Protein AF-A0A066Z0N3-F1 (afdb_monomer_lite)

Foldseek 3Di:
DDEDDLPQALVNLLCLLVDQEADEYEDEQVLVRLRSLVSNLVSVVSRPPNYHYHYHYHHPDCPPSVVCSCVVDPSSVVPVVPPDDDDDDQQDQDQVCLLVLLLVLLVVVCVVCVVQPSPQQNPPLSPDRPPDSCSSHSVQSNLSSVLSSVVSRDDDDPAPPGSLVSVVVVVLVVLVVLCCVQQVVDDSLLLLLLLLLPLVDFDQEVVSQLVSQCLDPSRVPPDPVNSVSSLVSQCVSAPDDPPRSGSGHHDPPNVSSVVSNVVSCVVPVVSVVSCVVDPDPPDPPDDDPDPDDDDDDDDDDDDDDDD

Structure (mmCIF, N/CA/C/O backbone):
data_AF-A0A066Z0N3-F1
#
_entry.id   AF-A0A066Z0N3-F1
#
loop_
_atom_site.group_PDB
_atom_site.id
_atom_site.type_symbol
_atom_site.label_atom_id
_atom_site.label_alt_id
_atom_site.label_comp_id
_atom_site.label_asym_id
_atom_site.label_entity_id
_atom_site.label_seq_id
_atom_site.pdbx_PDB_ins_code
_atom_site.Cartn_x
_atom_site.Cartn_y
_atom_site.Cartn_z
_atom_site.occupancy
_atom_site.B_iso_or_equiv
_atom_site.auth_seq_id
_atom_site.auth_comp_id
_atom_site.auth_asym_id
_atom_site.auth_atom_id
_atom_site.pdbx_PDB_model_num
ATOM 1 N N . MET A 1 1 ? 3.992 -8.647 -24.213 1.00 86.81 1 MET A N 1
ATOM 2 C CA . MET A 1 1 ? 4.521 -8.116 -22.939 1.00 86.81 1 MET A CA 1
ATOM 3 C C . MET A 1 1 ? 3.806 -8.858 -21.827 1.00 86.81 1 MET A C 1
ATOM 5 O O . MET A 1 1 ? 2.608 -9.063 -21.970 1.00 86.81 1 MET A O 1
ATOM 9 N N . LEU A 1 2 ? 4.522 -9.301 -20.797 1.00 92.81 2 LEU A N 1
ATOM 10 C CA . LEU A 1 2 ? 3.979 -10.082 -19.685 1.00 92.81 2 LEU A CA 1
ATOM 11 C C . LEU A 1 2 ? 4.345 -9.417 -18.356 1.00 92.81 2 LEU A C 1
ATOM 13 O O . LEU A 1 2 ? 5.509 -9.069 -18.156 1.00 92.81 2 LEU A O 1
ATOM 17 N N . TRP A 1 3 ? 3.365 -9.273 -17.465 1.00 93.12 3 TRP A N 1
ATOM 18 C CA . TRP A 1 3 ? 3.541 -8.839 -16.076 1.00 93.12 3 TRP A CA 1
ATOM 19 C C . TRP A 1 3 ? 3.199 -10.012 -15.159 1.00 93.12 3 TRP A C 1
ATOM 21 O O . TRP A 1 3 ? 2.018 -10.332 -15.011 1.00 93.12 3 TRP A O 1
ATOM 31 N N . PRO A 1 4 ? 4.201 -10.701 -14.590 1.00 90.06 4 PRO A N 1
ATOM 32 C CA . PRO A 1 4 ? 3.941 -11.800 -13.679 1.00 90.06 4 PRO A CA 1
ATOM 33 C C . PRO A 1 4 ? 3.160 -11.346 -12.443 1.00 90.06 4 PRO A C 1
ATOM 35 O O . PRO A 1 4 ? 3.472 -10.320 -11.827 1.00 90.06 4 PRO A O 1
ATOM 38 N N . HIS A 1 5 ? 2.166 -12.147 -12.054 1.00 86.50 5 HIS A N 1
ATOM 39 C CA . HIS A 1 5 ? 1.450 -11.942 -10.798 1.00 86.50 5 HIS A CA 1
ATOM 40 C C . HIS A 1 5 ? 2.419 -12.034 -9.610 1.00 86.50 5 HIS A C 1
ATOM 42 O O . HIS A 1 5 ? 3.427 -12.742 -9.680 1.00 86.50 5 HIS A O 1
ATOM 48 N N . ALA A 1 6 ? 2.105 -11.357 -8.503 1.00 81.31 6 ALA A N 1
ATOM 49 C CA . ALA A 1 6 ? 2.914 -11.415 -7.280 1.00 81.31 6 ALA A CA 1
ATOM 50 C C . ALA A 1 6 ? 3.111 -12.851 -6.761 1.00 81.31 6 ALA A C 1
ATOM 52 O O . ALA A 1 6 ? 4.158 -13.169 -6.210 1.00 81.31 6 ALA A O 1
ATOM 53 N N . ASP A 1 7 ? 2.136 -13.718 -7.032 1.00 80.88 7 ASP A N 1
ATOM 54 C CA . ASP A 1 7 ? 2.098 -15.103 -6.549 1.00 80.88 7 ASP A CA 1
ATOM 55 C C . ASP A 1 7 ? 2.570 -16.118 -7.604 1.00 80.88 7 ASP A C 1
ATOM 57 O O . ASP A 1 7 ? 2.458 -17.325 -7.399 1.00 80.88 7 ASP A O 1
ATOM 61 N N . ALA A 1 8 ? 3.076 -15.655 -8.756 1.00 88.38 8 ALA A N 1
ATOM 62 C CA . ALA A 1 8 ? 3.603 -16.552 -9.780 1.00 88.38 8 ALA A CA 1
ATOM 63 C C . ALA A 1 8 ? 4.789 -17.352 -9.219 1.00 88.38 8 ALA A C 1
ATOM 65 O O . ALA A 1 8 ? 5.764 -16.787 -8.713 1.00 88.38 8 ALA A O 1
ATOM 66 N N . THR A 1 9 ? 4.686 -18.674 -9.311 1.00 90.50 9 THR A N 1
ATOM 67 C CA . THR A 1 9 ? 5.682 -19.616 -8.793 1.00 90.50 9 THR A CA 1
ATOM 68 C C . THR A 1 9 ? 6.906 -19.692 -9.702 1.00 90.50 9 THR A C 1
ATOM 70 O O . THR A 1 9 ? 6.847 -19.359 -10.886 1.00 90.50 9 THR A O 1
ATOM 73 N N . ALA A 1 10 ? 8.029 -20.170 -9.162 1.00 90.56 10 ALA A N 1
ATOM 74 C CA . ALA A 1 10 ? 9.245 -20.367 -9.949 1.00 90.56 10 ALA A CA 1
ATOM 75 C C . ALA A 1 10 ? 9.022 -21.311 -11.146 1.00 90.56 10 ALA A C 1
ATOM 77 O O . ALA A 1 10 ? 9.551 -21.043 -12.222 1.00 90.56 10 ALA A O 1
ATOM 78 N N . ASP A 1 11 ? 8.202 -22.352 -10.979 1.00 90.94 11 ASP A N 1
ATOM 79 C CA . ASP A 1 11 ? 7.892 -23.319 -12.038 1.00 90.94 11 ASP A CA 1
ATOM 80 C C . ASP A 1 11 ? 7.091 -22.675 -13.176 1.00 90.94 11 ASP A C 1
ATOM 82 O O . ASP A 1 11 ? 7.444 -22.834 -14.341 1.00 90.94 11 ASP A O 1
ATOM 86 N N . GLN A 1 12 ? 6.085 -21.857 -12.846 1.00 92.69 12 GLN A N 1
ATOM 87 C CA . GLN A 1 12 ? 5.328 -21.089 -13.843 1.00 92.69 12 GLN A CA 1
ATOM 88 C C . GLN A 1 12 ? 6.220 -20.104 -14.609 1.00 92.69 12 GLN A C 1
ATOM 90 O O . GLN A 1 12 ? 6.044 -19.894 -15.806 1.00 92.69 12 GLN A O 1
ATOM 95 N N . LEU A 1 13 ? 7.192 -19.486 -13.934 1.00 94.81 13 LEU A N 1
ATOM 96 C CA . LEU A 1 13 ? 8.141 -18.575 -14.578 1.00 94.81 13 LEU A CA 1
ATOM 97 C C . LEU A 1 13 ? 9.167 -19.317 -15.445 1.00 94.81 13 LEU A C 1
ATOM 99 O O . LEU A 1 13 ? 9.649 -18.751 -16.425 1.00 94.81 13 LEU A O 1
ATOM 103 N N . ALA A 1 14 ? 9.480 -20.573 -15.121 1.00 92.88 14 ALA A N 1
ATOM 104 C CA . ALA A 1 14 ? 10.403 -21.394 -15.897 1.00 92.88 14 ALA A CA 1
ATOM 105 C C . ALA A 1 14 ? 9.866 -21.723 -17.300 1.00 92.88 14 ALA A C 1
ATOM 107 O O . ALA A 1 14 ? 10.663 -21.871 -18.224 1.00 92.88 14 ALA A O 1
ATOM 108 N N . GLU A 1 15 ? 8.542 -21.768 -17.489 1.00 93.44 15 GLU A N 1
ATOM 109 C CA . GLU A 1 15 ? 7.903 -21.965 -18.803 1.00 93.44 15 GLU A CA 1
ATOM 110 C C . GLU A 1 15 ? 8.272 -20.865 -19.814 1.00 93.44 15 GLU A C 1
ATOM 112 O O . GLU A 1 15 ? 8.241 -21.081 -21.024 1.00 93.44 15 GLU A O 1
ATOM 117 N N . LEU A 1 16 ? 8.694 -19.684 -19.344 1.00 93.06 16 LEU A N 1
ATOM 118 C CA . LEU A 1 16 ? 9.079 -18.572 -20.217 1.00 93.06 16 LEU A CA 1
ATOM 119 C C . LEU A 1 16 ? 10.347 -18.849 -21.034 1.00 93.06 16 LEU A C 1
ATOM 121 O O . LEU A 1 16 ? 10.576 -18.166 -22.035 1.00 93.06 16 LEU A O 1
ATOM 125 N N . ARG A 1 17 ? 11.143 -19.862 -20.663 1.00 93.06 17 ARG A N 1
ATOM 126 C CA . ARG A 1 17 ? 12.281 -20.324 -21.476 1.00 93.06 17 ARG A CA 1
ATOM 127 C C . ARG A 1 17 ? 11.834 -20.849 -22.843 1.00 93.06 17 ARG A C 1
ATOM 129 O O . ARG A 1 17 ? 12.609 -20.803 -23.790 1.00 93.06 17 ARG A O 1
ATOM 136 N N . ASP A 1 18 ? 10.588 -21.302 -22.965 1.00 93.38 18 ASP A N 1
ATOM 137 C CA . ASP A 1 18 ? 10.040 -21.898 -24.185 1.00 93.38 18 ASP A CA 1
ATOM 138 C C . ASP A 1 18 ? 9.341 -20.839 -25.071 1.00 93.38 18 ASP A C 1
ATOM 140 O O . ASP A 1 18 ? 8.627 -21.162 -26.019 1.00 93.38 18 ASP A O 1
ATOM 144 N N . ALA A 1 19 ? 9.538 -19.543 -24.789 1.00 92.31 19 ALA A N 1
ATOM 145 C CA . ALA A 1 19 ? 8.933 -18.452 -25.549 1.00 92.31 19 ALA A CA 1
ATOM 146 C C . ALA A 1 19 ? 9.407 -18.418 -27.019 1.00 92.31 19 ALA A C 1
ATOM 148 O O . ALA A 1 19 ? 10.510 -17.980 -27.340 1.00 92.31 19 ALA A O 1
ATOM 149 N N . GLU A 1 20 ? 8.528 -18.803 -27.944 1.00 91.94 20 GLU A N 1
ATOM 150 C CA . GLU A 1 20 ? 8.819 -18.818 -29.390 1.00 91.94 20 GLU A CA 1
ATOM 151 C C . GLU A 1 20 ? 8.668 -17.449 -30.078 1.00 91.94 20 GLU A C 1
ATOM 153 O O . GLU A 1 20 ? 9.014 -17.281 -31.248 1.00 91.94 20 GLU A O 1
ATOM 158 N N . ARG A 1 21 ? 8.120 -16.452 -29.375 1.00 92.81 21 ARG A N 1
ATOM 159 C CA . ARG A 1 21 ? 7.903 -15.094 -29.892 1.00 92.81 21 ARG A CA 1
ATOM 160 C C . ARG A 1 21 ? 8.651 -14.075 -29.040 1.00 92.81 21 ARG A C 1
ATOM 162 O O . ARG A 1 21 ? 8.734 -14.276 -27.830 1.00 92.81 21 ARG A O 1
ATOM 169 N N . PRO A 1 22 ? 9.073 -12.934 -29.629 1.00 95.25 22 PRO A N 1
ATOM 170 C CA . PRO A 1 22 ? 9.704 -11.863 -28.874 1.00 95.25 22 PRO A CA 1
ATOM 171 C C . PRO A 1 22 ? 8.880 -11.481 -27.636 1.00 95.25 22 PRO A C 1
ATOM 173 O O . PRO A 1 22 ? 7.732 -11.036 -27.752 1.00 95.25 22 PRO A O 1
ATOM 176 N N . LEU A 1 23 ? 9.470 -11.640 -26.454 1.00 95.88 23 LEU A N 1
ATOM 177 C CA . LEU A 1 23 ? 8.802 -11.462 -25.173 1.00 95.88 23 LEU A CA 1
ATOM 178 C C . LEU A 1 23 ? 9.549 -10.438 -24.318 1.00 95.88 23 LEU A C 1
ATOM 180 O O . LEU A 1 23 ? 10.746 -10.542 -24.074 1.00 95.88 23 LEU A O 1
ATOM 184 N N . LEU A 1 24 ? 8.807 -9.443 -23.835 1.00 96.50 24 LEU A N 1
ATOM 185 C CA . LEU A 1 24 ? 9.240 -8.545 -22.770 1.00 96.50 24 LEU A CA 1
ATOM 186 C C . LEU A 1 24 ? 8.482 -8.908 -21.499 1.00 96.50 24 LEU A C 1
ATOM 188 O O . LEU A 1 24 ? 7.254 -8.772 -21.467 1.00 96.50 24 LEU A O 1
ATOM 192 N N . VAL A 1 25 ? 9.216 -9.337 -20.480 1.00 96.31 25 VAL A N 1
ATOM 193 C CA . VAL A 1 25 ? 8.711 -9.551 -19.126 1.00 96.31 25 VAL A CA 1
ATOM 194 C C . VAL A 1 25 ? 9.058 -8.321 -18.302 1.00 96.31 25 VAL A C 1
ATOM 196 O O . VAL A 1 25 ? 10.213 -7.894 -18.292 1.00 96.31 25 VAL A O 1
ATOM 199 N N . VAL A 1 26 ? 8.072 -7.741 -17.628 1.00 96.62 26 VAL A N 1
ATOM 200 C CA . VAL A 1 26 ? 8.315 -6.652 -16.678 1.00 96.62 26 VAL A CA 1
ATOM 201 C C . VAL A 1 26 ? 8.051 -7.175 -15.281 1.00 96.62 26 VAL A C 1
ATOM 203 O O . VAL A 1 26 ? 6.945 -7.631 -14.992 1.00 96.62 26 VAL A O 1
ATOM 206 N N . LEU A 1 27 ? 9.070 -7.114 -14.436 1.00 94.38 27 LEU A N 1
ATOM 207 C CA . LEU A 1 27 ? 8.944 -7.411 -13.021 1.00 94.38 27 LEU A CA 1
ATOM 208 C C . LEU A 1 27 ? 8.806 -6.083 -12.283 1.00 94.38 27 LEU A C 1
ATOM 210 O O . LEU A 1 27 ? 9.787 -5.355 -12.124 1.00 94.38 27 LEU A O 1
ATOM 214 N N . ASP A 1 28 ? 7.574 -5.760 -11.903 1.00 90.62 28 ASP A N 1
ATOM 215 C CA . ASP A 1 28 ? 7.284 -4.595 -11.074 1.00 90.62 28 ASP A CA 1
ATOM 216 C C . ASP A 1 28 ? 7.593 -4.888 -9.600 1.00 90.62 28 ASP A C 1
ATOM 218 O O . ASP A 1 28 ? 7.402 -6.021 -9.147 1.00 90.62 28 ASP A O 1
ATOM 222 N N . TYR A 1 29 ? 8.080 -3.885 -8.866 1.00 87.62 29 TYR A N 1
ATOM 223 C CA . TYR A 1 29 ? 8.591 -4.028 -7.495 1.00 87.62 29 TYR A CA 1
ATOM 224 C C . TYR A 1 29 ? 9.659 -5.129 -7.341 1.00 87.62 29 TYR A C 1
ATOM 226 O O . TYR A 1 29 ? 9.614 -5.951 -6.413 1.00 87.62 29 TYR A O 1
ATOM 234 N N . ALA A 1 30 ? 10.616 -5.174 -8.273 1.00 91.06 30 ALA A N 1
ATOM 235 C CA . ALA A 1 30 ? 11.660 -6.195 -8.338 1.00 91.06 30 ALA A CA 1
ATOM 236 C C . ALA A 1 30 ? 12.467 -6.332 -7.032 1.00 91.06 30 ALA A C 1
ATOM 238 O O . ALA A 1 30 ? 12.894 -7.436 -6.693 1.00 91.06 30 ALA A O 1
ATOM 239 N N . GLU A 1 31 ? 12.609 -5.253 -6.260 1.00 90.56 31 GLU A N 1
ATOM 240 C CA . GLU A 1 31 ? 13.312 -5.214 -4.975 1.00 90.56 31 GLU A CA 1
ATOM 241 C C . GLU A 1 31 ? 12.703 -6.124 -3.899 1.00 90.56 31 GLU A C 1
ATOM 243 O O . GLU A 1 31 ? 13.407 -6.556 -2.989 1.00 90.56 31 GLU A O 1
ATOM 248 N N . THR A 1 32 ? 11.414 -6.459 -4.014 1.00 87.62 32 THR A N 1
ATOM 249 C CA . THR A 1 32 ? 10.711 -7.362 -3.079 1.00 87.62 32 THR A CA 1
ATOM 250 C C . THR A 1 32 ? 10.491 -8.766 -3.639 1.00 87.62 32 THR A C 1
ATOM 252 O O . THR A 1 32 ? 9.959 -9.635 -2.952 1.00 87.62 32 THR A O 1
ATOM 255 N N . ARG A 1 33 ? 10.899 -9.013 -4.888 1.00 90.25 33 ARG A N 1
ATOM 256 C CA . ARG A 1 33 ? 10.561 -10.223 -5.651 1.00 90.25 33 ARG A CA 1
ATOM 257 C C . ARG A 1 33 ? 11.803 -11.008 -6.074 1.00 90.25 33 ARG A C 1
ATOM 259 O O . ARG A 1 33 ? 11.855 -11.541 -7.182 1.00 90.25 33 ARG A O 1
ATOM 266 N N . SER A 1 34 ? 12.793 -11.116 -5.187 1.00 89.38 34 SER A N 1
ATOM 267 C CA . SER A 1 34 ? 14.075 -11.793 -5.456 1.00 89.38 34 SER A CA 1
ATOM 268 C C . SER A 1 34 ? 13.904 -13.227 -5.971 1.00 89.38 34 SER A C 1
ATOM 270 O O . SER A 1 34 ? 14.517 -13.598 -6.966 1.00 89.38 34 SER A O 1
ATOM 272 N N . GLY A 1 35 ? 12.996 -14.011 -5.379 1.00 90.19 35 GLY A N 1
ATOM 273 C CA . GLY A 1 35 ? 12.722 -15.381 -5.829 1.00 90.19 35 GLY A CA 1
ATOM 274 C C . GLY A 1 35 ? 12.193 -15.462 -7.268 1.00 90.19 35 GLY A C 1
ATOM 275 O O . GLY A 1 35 ? 12.645 -16.303 -8.048 1.00 90.19 35 GLY A O 1
ATOM 276 N N . GLN A 1 36 ? 11.280 -14.558 -7.646 1.00 94.19 36 GLN A N 1
ATOM 277 C CA . GLN A 1 36 ? 10.775 -14.470 -9.021 1.00 94.19 36 GLN A CA 1
ATOM 278 C C . GLN A 1 36 ? 11.858 -13.971 -9.980 1.00 94.19 36 GLN A C 1
ATOM 280 O O . GLN A 1 36 ? 11.993 -14.510 -11.075 1.00 94.19 36 GLN A O 1
ATOM 285 N N . LEU A 1 37 ? 12.663 -12.989 -9.564 1.00 94.62 37 LEU A N 1
ATOM 286 C CA . LEU A 1 37 ? 13.807 -12.517 -10.338 1.00 94.62 37 LEU A CA 1
ATOM 287 C C . LEU A 1 37 ? 14.781 -13.666 -10.625 1.00 94.62 37 LEU A C 1
ATOM 289 O O . LEU A 1 37 ? 15.095 -13.913 -11.784 1.00 94.62 37 LEU A O 1
ATOM 293 N N . ALA A 1 38 ? 15.189 -14.427 -9.609 1.00 92.56 38 ALA A N 1
ATOM 294 C CA . ALA A 1 38 ? 16.085 -15.567 -9.778 1.00 92.56 38 ALA A CA 1
ATOM 295 C C . ALA A 1 38 ? 15.509 -16.633 -10.730 1.00 92.56 38 ALA A C 1
ATOM 297 O O . ALA A 1 38 ? 16.241 -17.204 -11.542 1.00 92.56 38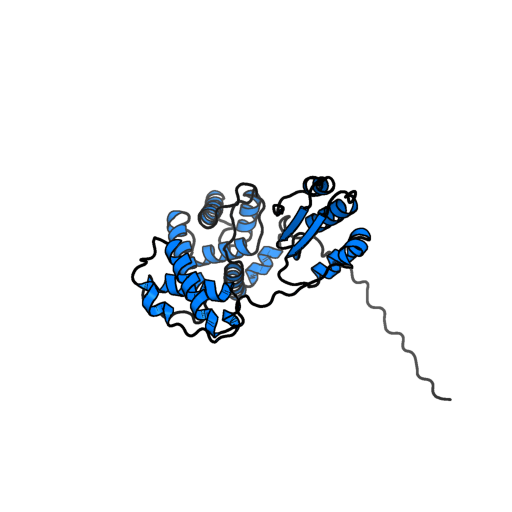 ALA A O 1
ATOM 298 N N . ALA A 1 39 ? 14.197 -16.895 -10.666 1.00 94.75 39 ALA A N 1
ATOM 299 C CA . ALA A 1 39 ? 13.520 -17.796 -11.598 1.00 94.75 39 ALA A CA 1
ATOM 300 C C . ALA A 1 39 ? 13.515 -17.254 -13.038 1.00 94.75 39 ALA A C 1
ATOM 302 O O . ALA A 1 39 ? 13.802 -18.002 -13.968 1.00 94.75 39 ALA A O 1
ATOM 303 N N . LEU A 1 40 ? 13.263 -15.955 -13.222 1.00 95.31 40 LEU A N 1
ATOM 304 C CA . LEU A 1 40 ? 13.280 -15.298 -14.531 1.00 95.31 40 LEU A CA 1
ATOM 305 C C . LEU A 1 40 ? 14.672 -15.271 -15.162 1.00 95.31 40 LEU A C 1
ATOM 307 O O . LEU A 1 40 ? 14.789 -15.490 -16.364 1.00 95.31 40 LEU A O 1
ATOM 311 N N . VAL A 1 41 ? 15.727 -15.029 -14.377 1.00 94.44 41 VAL A N 1
ATOM 312 C CA . VAL A 1 41 ? 17.101 -15.078 -14.898 1.00 94.44 41 VAL A CA 1
ATOM 313 C C . VAL A 1 41 ? 17.445 -16.507 -15.331 1.00 94.44 41 VAL A C 1
ATOM 315 O O . VAL A 1 41 ? 17.982 -16.683 -16.420 1.00 94.44 41 VAL A O 1
ATOM 318 N N . ARG A 1 42 ? 17.070 -17.535 -14.550 1.00 94.44 42 ARG A N 1
ATOM 319 C CA . ARG A 1 42 ? 17.215 -18.943 -14.976 1.00 94.44 42 ARG A CA 1
ATOM 320 C C . ARG A 1 42 ? 16.461 -19.234 -16.270 1.00 94.44 42 ARG A C 1
ATOM 322 O O . ARG A 1 42 ? 17.061 -19.746 -17.203 1.00 94.44 42 ARG A O 1
ATOM 329 N N . ALA A 1 43 ? 15.191 -18.843 -16.362 1.00 94.31 43 ALA A N 1
ATOM 330 C CA . ALA A 1 43 ? 14.397 -19.035 -17.574 1.00 94.31 43 ALA A CA 1
ATOM 331 C C . ALA A 1 43 ? 15.025 -18.337 -18.794 1.00 94.31 43 ALA A C 1
ATOM 333 O O . ALA A 1 43 ? 15.021 -18.887 -19.890 1.00 94.31 43 ALA A O 1
ATOM 334 N N . ALA A 1 44 ? 15.601 -17.145 -18.605 1.00 92.75 44 ALA A N 1
ATOM 335 C CA . ALA A 1 44 ? 16.310 -16.431 -19.660 1.00 92.75 44 ALA A CA 1
ATOM 336 C C . ALA A 1 44 ? 17.619 -17.112 -20.074 1.00 92.75 44 ALA A C 1
ATOM 338 O O . ALA A 1 44 ? 17.977 -17.061 -21.248 1.00 92.75 44 ALA A O 1
ATOM 339 N N . ALA A 1 45 ? 18.313 -17.756 -19.138 1.00 91.94 45 ALA A N 1
ATOM 340 C CA . ALA A 1 45 ? 19.539 -18.489 -19.419 1.00 91.94 45 ALA A CA 1
ATOM 341 C C . ALA A 1 45 ? 19.296 -19.844 -20.097 1.00 91.94 45 ALA A C 1
ATOM 343 O O . ALA A 1 45 ? 20.090 -20.252 -20.940 1.00 91.94 45 ALA A O 1
ATOM 344 N N . ASP A 1 46 ? 18.189 -20.506 -19.759 1.00 93.38 46 ASP A N 1
ATOM 345 C CA . ASP A 1 46 ? 17.752 -21.758 -20.385 1.00 93.38 46 ASP A CA 1
ATOM 346 C C . ASP A 1 46 ? 17.036 -21.522 -21.728 1.00 93.38 46 ASP A C 1
ATOM 348 O O . ASP A 1 46 ? 16.727 -22.472 -22.450 1.00 93.38 46 ASP A O 1
ATOM 352 N N . HIS A 1 47 ? 16.755 -20.262 -22.081 1.00 92.81 47 HIS A N 1
ATOM 353 C CA . HIS A 1 47 ? 16.110 -19.915 -23.339 1.00 92.81 47 HIS A CA 1
ATOM 354 C C . HIS A 1 47 ? 17.054 -20.208 -24.524 1.00 92.81 47 HIS A C 1
ATOM 356 O O . HIS A 1 47 ? 18.160 -19.663 -24.571 1.00 92.81 47 HIS A O 1
ATOM 362 N N . PRO A 1 48 ? 16.633 -20.986 -25.544 1.00 89.44 48 PRO A N 1
ATOM 363 C CA . PRO A 1 48 ? 17.499 -21.398 -26.655 1.00 89.44 48 PRO A CA 1
ATOM 364 C C . PRO A 1 48 ? 17.930 -20.250 -27.585 1.00 89.44 48 PRO A C 1
ATOM 366 O O . PRO A 1 48 ? 18.698 -20.472 -28.520 1.00 89.44 48 PRO A O 1
ATOM 369 N N . GLY A 1 49 ? 17.422 -19.031 -27.376 1.00 87.62 49 GLY A N 1
ATOM 370 C CA . GLY A 1 49 ? 17.740 -17.859 -28.193 1.00 87.62 49 GLY A CA 1
ATOM 371 C C . GLY A 1 49 ? 17.027 -17.836 -29.546 1.00 87.62 49 GLY A C 1
ATOM 372 O O . GLY A 1 49 ? 17.413 -17.070 -30.427 1.00 87.62 49 GLY A O 1
ATOM 373 N N . SER A 1 50 ? 15.988 -18.660 -29.726 1.00 89.25 50 SER A N 1
ATOM 374 C CA . SER A 1 50 ? 15.171 -18.692 -30.946 1.00 89.25 50 SER A CA 1
ATOM 375 C C . SER A 1 50 ? 14.349 -17.414 -31.137 1.00 89.25 50 SER A C 1
ATOM 377 O O . SER A 1 50 ? 14.011 -17.062 -32.269 1.00 89.25 50 SER A O 1
ATOM 379 N N . SER A 1 51 ? 14.060 -16.686 -30.052 1.00 92.44 51 SER A N 1
ATOM 380 C CA . SER A 1 51 ? 13.432 -15.371 -30.098 1.00 92.44 51 SER A CA 1
ATOM 381 C C . SER A 1 51 ? 13.992 -14.429 -29.014 1.00 92.44 51 SER A C 1
ATOM 383 O O . SER A 1 51 ? 14.624 -14.868 -28.058 1.00 92.44 51 SER A O 1
ATOM 385 N N . PRO A 1 52 ? 13.832 -13.099 -29.139 1.00 93.88 52 PRO A N 1
ATOM 386 C CA . PRO A 1 52 ? 14.288 -12.182 -28.100 1.00 93.88 52 PRO A CA 1
ATOM 387 C C . PRO A 1 52 ? 13.454 -12.297 -26.815 1.00 93.88 52 PRO A C 1
ATOM 389 O O . PRO A 1 52 ? 12.275 -11.945 -26.816 1.00 93.88 52 PRO A O 1
ATOM 392 N N . LEU A 1 53 ? 14.093 -12.659 -25.703 1.00 94.06 53 LEU A N 1
ATOM 393 C CA . LEU A 1 53 ? 13.528 -12.578 -24.355 1.00 94.06 53 LEU A CA 1
ATOM 394 C C . LEU A 1 53 ? 14.200 -11.436 -23.580 1.00 94.06 53 LEU A C 1
ATOM 396 O O . LEU A 1 53 ? 15.416 -11.419 -23.400 1.00 94.06 53 LEU A O 1
ATOM 400 N N . LYS A 1 54 ? 13.417 -10.442 -23.154 1.00 94.00 54 LYS A N 1
ATOM 401 C CA . LYS A 1 54 ? 13.897 -9.261 -22.422 1.00 94.00 54 LYS A CA 1
ATOM 402 C C . LYS A 1 54 ? 13.249 -9.175 -21.049 1.00 94.00 54 LYS A C 1
ATOM 404 O O . LYS A 1 54 ? 12.039 -9.358 -20.927 1.00 94.00 54 LYS A O 1
ATOM 409 N N . LEU A 1 55 ? 14.049 -8.807 -20.054 1.00 94.25 55 LEU A N 1
ATOM 410 C CA . LEU A 1 55 ? 13.596 -8.507 -18.699 1.00 94.25 55 LEU A CA 1
ATOM 411 C C . LEU A 1 55 ? 13.707 -6.997 -18.450 1.00 94.25 55 LEU A C 1
ATOM 413 O O . LEU A 1 55 ? 14.760 -6.403 -18.685 1.00 94.25 55 LEU A O 1
ATOM 417 N N . LEU A 1 56 ? 12.622 -6.380 -17.987 1.00 95.25 56 LEU A N 1
ATOM 418 C CA . LEU A 1 56 ? 12.598 -5.014 -17.467 1.00 95.25 56 LEU A CA 1
ATOM 419 C C . LEU A 1 56 ? 12.263 -5.076 -15.979 1.00 95.25 56 LEU A C 1
ATOM 421 O O . LEU A 1 56 ? 11.192 -5.544 -15.608 1.00 95.25 56 LEU A O 1
ATOM 425 N N . LEU A 1 57 ? 13.179 -4.608 -15.138 1.00 94.50 57 LEU A N 1
ATOM 426 C CA . LEU A 1 57 ? 12.995 -4.571 -13.690 1.00 94.50 57 LEU A CA 1
ATOM 427 C C . LEU A 1 57 ? 12.610 -3.149 -13.294 1.00 94.50 57 LEU A C 1
ATOM 429 O O . LEU A 1 57 ? 13.345 -2.210 -13.604 1.00 94.50 57 LEU A O 1
ATOM 433 N N . LEU A 1 58 ? 11.459 -2.996 -12.648 1.00 93.50 58 LEU A N 1
ATOM 434 C CA . LEU A 1 58 ? 11.042 -1.732 -12.054 1.00 93.50 58 LEU A CA 1
ATOM 435 C C . LEU A 1 58 ? 11.225 -1.835 -10.545 1.00 93.50 58 LEU A C 1
ATOM 437 O O . LEU A 1 58 ? 10.851 -2.840 -9.944 1.00 93.50 58 LEU A O 1
ATOM 441 N N . ALA A 1 59 ? 11.821 -0.806 -9.957 1.00 90.75 59 ALA A N 1
ATOM 442 C CA . ALA A 1 59 ? 12.050 -0.715 -8.526 1.00 90.75 59 ALA A CA 1
ATOM 443 C C . ALA A 1 59 ? 12.011 0.744 -8.078 1.00 90.75 59 ALA A C 1
ATOM 445 O O . ALA A 1 59 ? 12.307 1.645 -8.869 1.00 90.75 59 ALA A O 1
ATOM 446 N N . ARG A 1 60 ? 11.679 0.987 -6.806 1.00 85.56 60 ARG A N 1
ATOM 447 C CA . ARG A 1 60 ? 11.677 2.338 -6.221 1.00 85.56 60 ARG A CA 1
ATOM 448 C C . ARG A 1 60 ? 13.080 2.932 -6.142 1.00 85.56 60 ARG A C 1
ATOM 450 O O . ARG A 1 60 ? 13.251 4.135 -6.316 1.00 85.56 60 ARG A O 1
ATOM 457 N N . THR A 1 61 ? 14.076 2.097 -5.860 1.00 81.69 61 THR A N 1
ATOM 458 C CA . THR A 1 61 ? 15.494 2.474 -5.783 1.00 81.69 61 THR A CA 1
ATOM 459 C C . THR A 1 61 ? 16.359 1.333 -6.308 1.00 81.69 61 THR A C 1
ATOM 461 O O . THR A 1 61 ? 15.902 0.198 -6.375 1.00 81.69 61 THR A O 1
ATOM 464 N N . ASP A 1 62 ? 17.614 1.597 -6.660 1.00 77.38 62 ASP A N 1
ATOM 465 C CA . ASP A 1 62 ? 18.611 0.606 -7.091 1.00 77.38 62 ASP A CA 1
ATOM 466 C C . ASP A 1 62 ? 19.597 0.234 -5.965 1.00 77.38 62 ASP A C 1
ATOM 468 O O . ASP A 1 62 ? 20.767 -0.058 -6.214 1.00 77.38 62 ASP A O 1
ATOM 472 N N . GLY A 1 63 ? 19.117 0.267 -4.715 1.00 82.50 63 GLY A N 1
ATOM 473 C CA . GLY A 1 63 ? 19.917 0.099 -3.501 1.00 82.50 63 GLY A CA 1
ATOM 474 C C . GLY A 1 63 ? 20.499 -1.307 -3.278 1.00 82.50 63 GLY A C 1
ATOM 475 O O . GLY A 1 63 ? 20.884 -2.030 -4.195 1.00 82.50 63 GLY A O 1
ATOM 476 N N . ASP A 1 64 ? 20.605 -1.707 -2.013 1.00 85.44 64 ASP A N 1
ATOM 477 C CA . ASP A 1 64 ? 21.331 -2.919 -1.601 1.00 85.44 64 ASP A CA 1
ATOM 478 C C . ASP A 1 64 ? 20.783 -4.204 -2.232 1.00 85.44 64 ASP A C 1
ATOM 480 O O . ASP A 1 64 ? 21.559 -5.088 -2.605 1.00 85.44 64 ASP A O 1
ATOM 484 N N . TRP A 1 65 ? 19.465 -4.266 -2.443 1.00 90.31 65 TRP A N 1
ATOM 485 C CA . TRP A 1 65 ? 18.802 -5.384 -3.111 1.00 90.31 65 TRP A CA 1
ATOM 486 C C . TRP A 1 65 ? 19.377 -5.641 -4.511 1.00 90.31 65 TRP A C 1
ATOM 488 O O . TRP A 1 65 ? 19.518 -6.795 -4.906 1.00 90.31 65 TRP A O 1
ATOM 498 N N . TRP A 1 66 ? 19.743 -4.590 -5.260 1.00 92.38 66 TRP A N 1
ATOM 499 C CA . TRP A 1 66 ? 20.218 -4.737 -6.635 1.00 92.38 66 TRP A CA 1
ATOM 500 C C . TRP A 1 66 ? 21.624 -5.324 -6.664 1.00 92.38 66 TRP A C 1
ATOM 502 O O . TRP A 1 66 ? 21.930 -6.193 -7.480 1.00 92.38 66 TRP A O 1
ATOM 512 N N . ARG A 1 67 ? 22.477 -4.906 -5.720 1.00 89.50 67 ARG A N 1
ATOM 513 C CA . ARG A 1 67 ? 23.799 -5.518 -5.533 1.00 89.50 67 ARG A CA 1
ATOM 514 C C . ARG A 1 67 ? 23.666 -6.984 -5.140 1.00 89.50 67 ARG A C 1
ATOM 516 O O . ARG A 1 67 ? 24.327 -7.818 -5.747 1.00 89.50 67 ARG A O 1
ATOM 523 N N . GLN A 1 68 ? 22.775 -7.291 -4.198 1.00 88.69 68 GLN A N 1
ATOM 524 C CA . GLN A 1 68 ? 22.517 -8.660 -3.762 1.00 88.69 68 GLN A CA 1
ATOM 525 C C . GLN A 1 68 ? 21.991 -9.541 -4.902 1.00 88.69 68 GLN A C 1
ATOM 527 O O . GLN A 1 68 ? 22.520 -10.629 -5.106 1.00 88.69 68 GLN A O 1
ATOM 532 N N . ALA A 1 69 ? 21.006 -9.066 -5.668 1.00 90.31 69 ALA A N 1
ATOM 533 C CA . ALA A 1 69 ? 20.432 -9.797 -6.795 1.00 90.31 69 ALA A CA 1
ATOM 534 C C . ALA A 1 69 ? 21.490 -10.140 -7.852 1.00 90.31 69 ALA A C 1
ATOM 536 O O . ALA A 1 69 ? 21.507 -11.246 -8.384 1.00 90.31 69 ALA A O 1
ATOM 537 N N . ARG A 1 70 ? 22.418 -9.214 -8.124 1.00 90.62 70 ARG A N 1
ATOM 538 C CA . ARG A 1 70 ? 23.521 -9.444 -9.064 1.00 90.62 70 ARG A CA 1
ATOM 539 C C . ARG A 1 70 ? 24.511 -10.498 -8.583 1.00 90.62 70 ARG A C 1
ATOM 541 O O . ARG A 1 70 ? 25.073 -11.170 -9.428 1.00 90.62 70 ARG A O 1
ATOM 548 N N . THR A 1 71 ? 24.729 -10.638 -7.278 1.00 89.81 71 THR A N 1
ATOM 549 C CA . THR A 1 71 ? 25.709 -11.579 -6.700 1.00 89.81 71 THR A CA 1
ATOM 550 C C . THR A 1 71 ? 25.073 -12.848 -6.131 1.00 89.81 71 THR A C 1
ATOM 552 O O . THR A 1 71 ? 25.743 -13.639 -5.475 1.00 89.81 71 THR A O 1
ATOM 555 N N . GLU A 1 72 ? 23.766 -13.039 -6.314 1.00 88.50 72 GLU A N 1
ATOM 556 C CA . GLU A 1 72 ? 23.031 -14.164 -5.723 1.00 88.50 72 GLU A CA 1
ATOM 557 C C . GLU A 1 72 ? 23.475 -15.513 -6.310 1.00 88.50 72 GLU A C 1
ATOM 559 O O . GLU A 1 72 ? 23.482 -16.538 -5.629 1.00 88.50 72 GLU A O 1
ATOM 564 N N . SER A 1 73 ? 23.863 -15.526 -7.586 1.00 89.12 73 SER A N 1
ATOM 565 C CA . SER A 1 73 ? 24.376 -16.708 -8.275 1.00 89.12 73 SER A CA 1
ATOM 566 C C . SER A 1 73 ? 25.275 -16.304 -9.439 1.00 89.12 73 SER A C 1
ATOM 568 O O . SER A 1 73 ? 25.124 -15.212 -9.978 1.00 89.12 73 SER A O 1
ATOM 570 N N . ARG A 1 74 ? 26.143 -17.214 -9.901 1.00 88.50 74 ARG A N 1
ATOM 571 C CA . ARG A 1 74 ? 26.982 -16.983 -11.097 1.00 88.50 74 ARG A CA 1
ATOM 572 C C . ARG A 1 74 ? 26.162 -16.599 -12.328 1.00 88.50 74 ARG A C 1
ATOM 574 O O . ARG A 1 74 ? 26.543 -15.735 -13.098 1.00 88.50 74 ARG A O 1
ATOM 581 N N . LEU A 1 75 ? 24.998 -17.224 -12.476 1.00 89.69 75 LEU A N 1
ATOM 582 C CA . LEU A 1 75 ? 24.084 -16.961 -13.579 1.00 89.69 75 LEU A CA 1
ATOM 583 C C . LEU A 1 75 ? 23.487 -15.548 -13.488 1.00 89.69 75 LEU A C 1
ATOM 585 O O . LEU A 1 75 ? 23.384 -14.853 -14.493 1.00 89.69 75 LEU A O 1
ATOM 589 N N . ALA A 1 76 ? 23.155 -15.088 -12.281 1.00 89.75 76 ALA A N 1
ATOM 590 C CA . ALA A 1 76 ? 22.745 -13.705 -12.061 1.00 89.75 76 ALA A CA 1
ATOM 591 C C . ALA A 1 76 ? 23.897 -12.718 -12.299 1.00 89.75 76 ALA A C 1
ATOM 593 O O . ALA A 1 76 ? 23.671 -11.686 -12.927 1.00 89.75 76 ALA A O 1
ATOM 594 N N . GLU A 1 77 ? 25.120 -13.047 -11.877 1.00 90.31 77 GLU A N 1
ATOM 595 C CA . GLU A 1 77 ? 26.307 -12.230 -12.147 1.00 90.31 77 GLU A CA 1
ATOM 596 C C . GLU A 1 77 ? 26.489 -12.032 -13.654 1.00 90.31 77 GLU A C 1
ATOM 598 O O . GLU A 1 77 ? 26.566 -10.892 -14.108 1.00 90.31 77 GLU A O 1
ATOM 603 N N . ASP A 1 78 ? 26.452 -13.113 -14.433 1.00 89.06 78 ASP A N 1
ATOM 604 C CA . ASP A 1 78 ? 26.654 -13.076 -15.882 1.00 89.06 78 ASP A CA 1
ATOM 605 C C . ASP A 1 78 ? 25.559 -12.274 -16.607 1.00 89.06 78 ASP A C 1
ATOM 607 O O . ASP A 1 78 ? 25.851 -11.386 -17.413 1.00 89.06 78 ASP A O 1
ATOM 611 N N . TYR A 1 79 ? 24.285 -12.547 -16.306 1.00 88.56 79 TYR A N 1
ATOM 612 C CA . TYR A 1 79 ? 23.155 -11.953 -17.031 1.00 88.56 79 TYR A CA 1
ATOM 613 C C . TYR A 1 79 ? 22.805 -10.537 -16.563 1.00 88.56 79 TYR A C 1
ATOM 615 O O . TYR A 1 79 ? 22.357 -9.713 -17.365 1.00 88.56 79 TYR A O 1
ATOM 623 N N . LEU A 1 80 ? 23.007 -10.222 -15.281 1.00 90.75 80 LEU A N 1
ATOM 624 C CA . LEU A 1 80 ? 22.687 -8.908 -14.725 1.00 90.75 80 LEU A CA 1
ATOM 625 C C . LEU A 1 80 ? 23.889 -7.954 -14.729 1.00 90.75 80 LEU A C 1
ATOM 627 O O . LEU A 1 80 ? 23.691 -6.751 -14.562 1.00 90.75 80 LEU A O 1
ATOM 631 N N . ALA A 1 81 ? 25.127 -8.418 -14.958 1.00 85.75 81 ALA A N 1
ATOM 632 C CA . ALA A 1 81 ? 26.295 -7.531 -15.011 1.00 85.75 81 ALA A CA 1
ATOM 633 C C . ALA A 1 81 ? 26.185 -6.435 -16.078 1.00 85.75 81 ALA A C 1
ATOM 635 O O . ALA A 1 81 ? 26.616 -5.307 -15.837 1.00 85.75 81 ALA A O 1
ATOM 636 N N . ALA A 1 82 ? 25.595 -6.753 -17.232 1.00 82.62 82 ALA A N 1
ATOM 637 C CA . ALA A 1 82 ? 25.404 -5.814 -18.335 1.00 82.62 82 ALA A CA 1
ATOM 638 C C . ALA A 1 82 ? 24.068 -5.048 -18.272 1.00 82.62 82 ALA A C 1
ATOM 640 O O . ALA A 1 82 ? 23.784 -4.226 -19.153 1.00 82.62 82 ALA A O 1
ATOM 641 N N . ALA A 1 83 ? 23.230 -5.310 -17.263 1.00 88.19 83 ALA A N 1
ATOM 642 C CA . ALA A 1 83 ? 21.935 -4.659 -17.134 1.00 88.19 83 ALA A CA 1
ATOM 643 C C . ALA A 1 83 ? 22.113 -3.155 -16.875 1.00 88.19 83 ALA A C 1
ATOM 645 O O . ALA A 1 83 ? 22.856 -2.728 -15.990 1.00 88.19 83 ALA A O 1
ATOM 646 N N . ARG A 1 84 ? 21.425 -2.333 -17.674 1.00 88.94 84 ARG A N 1
ATOM 647 C CA . ARG A 1 84 ? 21.474 -0.872 -17.553 1.00 88.94 84 ARG A CA 1
ATOM 648 C C . ARG A 1 84 ? 20.424 -0.399 -16.558 1.00 88.94 84 ARG A C 1
ATOM 650 O O . ARG A 1 84 ? 19.233 -0.512 -16.834 1.00 88.94 84 ARG A O 1
ATOM 657 N N . THR A 1 85 ? 20.867 0.204 -15.463 1.00 89.94 85 THR A N 1
ATOM 658 C CA . THR A 1 85 ? 19.984 0.937 -14.552 1.00 89.94 85 THR A CA 1
ATOM 659 C C . THR A 1 85 ? 19.720 2.334 -15.108 1.00 89.94 85 THR A C 1
ATOM 661 O O . THR A 1 85 ? 20.651 3.041 -15.498 1.00 89.94 85 THR A O 1
ATOM 664 N N . ARG A 1 86 ? 18.451 2.746 -15.159 1.00 90.06 86 ARG A N 1
ATOM 665 C CA . ARG A 1 86 ? 18.051 4.105 -15.535 1.00 90.06 86 ARG A CA 1
ATOM 666 C C . ARG A 1 86 ? 17.145 4.675 -14.457 1.00 90.06 86 ARG A C 1
ATOM 668 O O . ARG A 1 86 ? 16.027 4.201 -14.293 1.00 90.06 86 ARG A O 1
ATOM 675 N N . LEU A 1 87 ? 17.612 5.726 -13.791 1.00 87.00 87 LEU A N 1
ATOM 676 C CA . LEU A 1 87 ? 16.759 6.524 -12.922 1.00 87.00 87 LEU A CA 1
ATOM 677 C C . LEU A 1 87 ? 15.748 7.290 -13.786 1.00 87.00 87 LEU A C 1
ATOM 679 O O . LEU A 1 87 ? 16.117 7.908 -14.792 1.00 87.00 87 LEU A O 1
ATOM 683 N N . LEU A 1 88 ? 14.472 7.207 -13.423 1.00 83.94 88 LEU A N 1
ATOM 684 C CA . LEU A 1 88 ? 13.421 7.978 -14.075 1.00 83.94 88 LEU A CA 1
ATOM 685 C C . LEU A 1 88 ? 13.378 9.375 -13.453 1.00 83.94 88 LEU A C 1
ATOM 687 O O . LEU A 1 88 ? 13.354 9.513 -12.232 1.00 83.94 88 LEU A O 1
ATOM 691 N N . ALA A 1 89 ? 13.391 10.396 -14.308 1.00 82.06 89 ALA A N 1
ATOM 692 C CA . ALA A 1 89 ? 13.139 11.769 -13.893 1.00 82.06 89 ALA A CA 1
ATOM 693 C C . ALA A 1 89 ? 11.672 11.923 -13.443 1.00 82.06 89 ALA A C 1
ATOM 695 O O . ALA A 1 89 ? 10.837 11.075 -13.794 1.00 82.06 89 ALA A O 1
ATOM 696 N N . PRO A 1 90 ? 11.342 12.979 -12.680 1.00 79.31 90 PRO A N 1
ATOM 697 C CA . PRO A 1 90 ? 9.958 13.301 -12.363 1.00 79.31 90 PRO A CA 1
ATOM 698 C C . PRO A 1 90 ? 9.098 13.410 -13.631 1.00 79.31 90 PRO A C 1
ATOM 700 O O . PRO A 1 90 ? 9.589 13.637 -14.737 1.00 79.31 90 PRO A O 1
ATOM 703 N N . LEU A 1 91 ? 7.789 13.195 -13.477 1.00 77.31 91 LEU A N 1
ATOM 704 C CA . LEU A 1 91 ? 6.887 13.115 -14.628 1.00 77.31 91 LEU A CA 1
ATOM 705 C C . LEU A 1 91 ? 6.751 14.468 -15.335 1.00 77.31 91 LEU A C 1
ATOM 707 O O . LEU A 1 91 ? 6.622 14.498 -16.557 1.00 77.31 91 LEU A O 1
ATOM 711 N N . GLU A 1 92 ? 6.763 15.566 -14.574 1.00 83.06 92 GLU A N 1
ATOM 712 C CA . GLU A 1 92 ? 6.708 16.914 -15.132 1.00 83.06 92 GLU A CA 1
ATOM 713 C C . GLU A 1 92 ? 7.677 17.873 -14.432 1.00 83.06 92 GLU A C 1
ATOM 715 O O . GLU A 1 92 ? 7.360 18.519 -13.425 1.00 83.06 92 GLU A O 1
ATOM 720 N N . ASP A 1 93 ? 8.861 17.996 -15.020 1.00 79.31 93 ASP A N 1
ATOM 721 C CA . ASP A 1 93 ? 9.879 18.937 -14.566 1.00 79.31 93 ASP A CA 1
ATOM 722 C C . ASP A 1 93 ? 9.582 20.384 -14.992 1.00 79.31 93 ASP A C 1
ATOM 724 O O . ASP A 1 93 ? 10.094 21.293 -14.346 1.00 79.31 93 ASP A O 1
ATOM 728 N N . ASP A 1 94 ? 8.737 20.629 -16.009 1.00 83.69 94 ASP A N 1
ATOM 729 C CA . ASP A 1 94 ? 8.358 21.982 -16.448 1.00 83.69 94 ASP A CA 1
ATOM 730 C C . ASP A 1 94 ? 7.212 22.547 -15.581 1.00 83.69 94 ASP A C 1
ATOM 732 O O . ASP A 1 94 ? 6.053 22.125 -15.726 1.00 83.69 94 ASP A O 1
ATOM 736 N N . PRO A 1 95 ? 7.467 23.549 -14.711 1.00 82.06 95 PRO A N 1
ATOM 737 C CA . PRO A 1 95 ? 6.437 24.114 -13.843 1.00 82.06 95 PRO A CA 1
ATOM 738 C C . PRO A 1 95 ? 5.241 24.682 -14.617 1.00 82.06 95 PRO A C 1
ATOM 740 O O . PRO A 1 95 ? 4.113 24.628 -14.126 1.00 82.06 95 PRO A O 1
ATOM 743 N N . ALA A 1 96 ? 5.446 25.161 -15.852 1.00 82.62 96 ALA A N 1
ATOM 744 C CA . ALA A 1 96 ? 4.377 25.725 -16.673 1.00 82.62 96 ALA A CA 1
ATOM 745 C C . ALA A 1 96 ? 3.339 24.673 -17.106 1.00 82.62 96 ALA A C 1
ATOM 747 O O . ALA A 1 96 ? 2.184 25.006 -17.387 1.00 82.62 96 ALA A O 1
ATOM 748 N N . ARG A 1 97 ? 3.722 23.390 -17.144 1.00 86.31 97 ARG A N 1
ATOM 749 C CA . ARG A 1 97 ? 2.843 22.280 -17.544 1.00 86.31 97 ARG A CA 1
ATOM 750 C C . ARG A 1 97 ? 2.116 21.631 -16.372 1.00 86.31 97 ARG A C 1
ATOM 752 O O . ARG A 1 97 ? 1.051 21.042 -16.577 1.00 86.31 97 ARG A O 1
ATOM 759 N N . ARG A 1 98 ? 2.613 21.789 -15.141 1.00 88.38 98 ARG A N 1
ATOM 760 C CA . ARG A 1 98 ? 2.020 21.195 -13.927 1.00 88.38 98 ARG A CA 1
ATOM 761 C C . ARG A 1 98 ? 0.548 21.568 -13.754 1.00 88.38 98 ARG A C 1
ATOM 763 O O . ARG A 1 98 ? -0.275 20.694 -13.498 1.00 88.38 98 ARG A O 1
ATOM 770 N N . SER A 1 99 ? 0.169 22.820 -14.015 1.00 87.00 99 SER A N 1
ATOM 771 C CA . SER A 1 99 ? -1.234 23.267 -13.928 1.00 87.00 99 SER A CA 1
ATOM 772 C C . SER A 1 99 ? -2.154 22.612 -14.963 1.00 87.00 99 SER A C 1
ATOM 774 O O . SER A 1 99 ? -3.358 22.471 -14.734 1.00 87.00 99 SER A O 1
ATOM 776 N N . ALA A 1 100 ? -1.634 22.208 -16.125 1.00 87.38 100 ALA A N 1
ATOM 777 C CA . ALA A 1 100 ? -2.412 21.457 -17.107 1.00 87.38 100 ALA A CA 1
ATOM 778 C C . ALA A 1 100 ? -2.645 20.011 -16.642 1.00 87.38 100 ALA A C 1
ATOM 780 O O . ALA A 1 100 ? -3.788 19.547 -16.681 1.00 87.38 100 ALA A O 1
ATOM 781 N N . HIS A 1 101 ? -1.602 19.344 -16.136 1.00 89.31 101 HIS A N 1
ATOM 782 C CA . HIS A 1 101 ? -1.698 17.986 -15.584 1.00 89.31 101 HIS A CA 1
ATOM 783 C C . HIS A 1 101 ? -2.582 17.923 -14.347 1.00 89.31 101 HIS A C 1
ATOM 785 O O . HIS A 1 101 ? -3.438 17.051 -14.254 1.00 89.31 101 HIS A O 1
ATOM 791 N N . TYR A 1 102 ? -2.462 18.895 -13.446 1.00 89.62 102 TYR A N 1
ATOM 792 C CA . TYR A 1 102 ? -3.318 19.000 -12.269 1.00 89.62 102 TYR A CA 1
ATOM 793 C C . TYR A 1 102 ? -4.796 19.095 -12.654 1.00 89.62 102 TYR A C 1
ATOM 795 O O . TYR A 1 102 ? -5.621 18.332 -12.156 1.00 89.62 102 TYR A O 1
ATOM 803 N N . ARG A 1 103 ? -5.148 19.965 -13.612 1.00 87.88 103 ARG A N 1
ATOM 804 C CA . ARG A 1 103 ? -6.533 20.068 -14.103 1.00 87.88 103 ARG A CA 1
ATOM 805 C C . ARG A 1 103 ? -6.999 18.790 -14.798 1.00 87.88 103 ARG A C 1
ATOM 807 O O . ARG A 1 103 ? -8.180 18.459 -14.722 1.00 87.88 103 ARG A O 1
ATOM 814 N N . ALA A 1 104 ? -6.107 18.090 -15.499 1.00 89.81 104 ALA A N 1
ATOM 815 C CA . ALA A 1 104 ? -6.425 16.801 -16.102 1.00 89.81 104 ALA A CA 1
ATOM 816 C C . ALA A 1 104 ? -6.721 15.741 -15.029 1.00 89.81 104 ALA A C 1
ATOM 818 O O . ALA A 1 104 ? -7.756 15.081 -15.114 1.00 89.81 104 ALA A O 1
ATOM 819 N N . ALA A 1 105 ? -5.885 15.653 -13.992 1.00 90.88 105 ALA A N 1
ATOM 820 C CA . ALA A 1 105 ? -6.077 14.764 -12.852 1.00 90.88 105 ALA A CA 1
ATOM 821 C C . ALA A 1 105 ? -7.379 15.075 -12.105 1.00 90.88 105 ALA A C 1
ATOM 823 O O . ALA A 1 105 ? -8.187 14.178 -11.889 1.00 90.88 105 ALA A O 1
ATOM 824 N N . LEU A 1 106 ? -7.639 16.350 -11.800 1.00 88.56 106 LEU A N 1
ATOM 825 C CA . LEU A 1 106 ? -8.865 16.804 -11.142 1.00 88.56 106 LEU A CA 1
ATOM 826 C C . LEU A 1 106 ? -10.119 16.359 -11.913 1.00 88.56 106 LEU A C 1
ATOM 828 O O . LEU A 1 106 ? -11.048 15.816 -11.320 1.00 88.56 106 LEU A O 1
ATOM 832 N N . ARG A 1 107 ? -10.137 16.539 -13.243 1.00 87.38 107 ARG A N 1
ATOM 833 C CA . ARG A 1 107 ? -11.253 16.097 -14.098 1.00 87.38 107 ARG A CA 1
ATOM 834 C C . ARG A 1 107 ? -11.419 14.580 -14.098 1.00 87.38 107 ARG A C 1
ATOM 836 O O . ARG A 1 107 ? -12.543 14.101 -13.988 1.00 87.38 107 ARG A O 1
ATOM 843 N N . ALA A 1 108 ? -10.322 13.836 -14.226 1.00 90.44 108 ALA A N 1
ATOM 844 C CA . ALA A 1 108 ? -10.360 12.376 -14.232 1.00 90.44 108 ALA A CA 1
ATOM 845 C C . ALA A 1 108 ? -10.863 11.817 -12.889 1.00 90.44 108 ALA A C 1
ATOM 847 O O . ALA A 1 108 ? -11.734 10.950 -12.867 1.00 90.44 108 ALA A O 1
ATOM 848 N N . LEU A 1 109 ? -10.378 12.365 -11.772 1.00 89.94 109 LEU A N 1
ATOM 849 C CA . LEU A 1 109 ? -10.796 11.986 -10.422 1.00 89.94 109 LEU A CA 1
ATOM 850 C C . LEU A 1 109 ? -12.263 12.342 -10.156 1.00 89.94 109 LEU A C 1
ATOM 852 O O . LEU A 1 109 ? -13.000 11.521 -9.620 1.00 89.94 109 LEU A O 1
ATOM 856 N N . ALA A 1 110 ? -12.715 13.526 -10.578 1.00 86.50 110 ALA A N 1
ATOM 857 C CA . ALA A 1 110 ? -14.117 13.923 -10.455 1.00 86.50 110 ALA A CA 1
ATOM 858 C C . ALA A 1 110 ? -15.055 12.996 -11.246 1.00 86.50 110 ALA A C 1
ATOM 860 O O . ALA A 1 110 ? -16.129 12.649 -10.758 1.00 86.50 110 ALA A O 1
ATOM 861 N N . ALA A 1 111 ? -14.639 12.549 -12.436 1.00 87.12 111 ALA A N 1
ATOM 862 C CA . ALA A 1 111 ? -15.398 11.579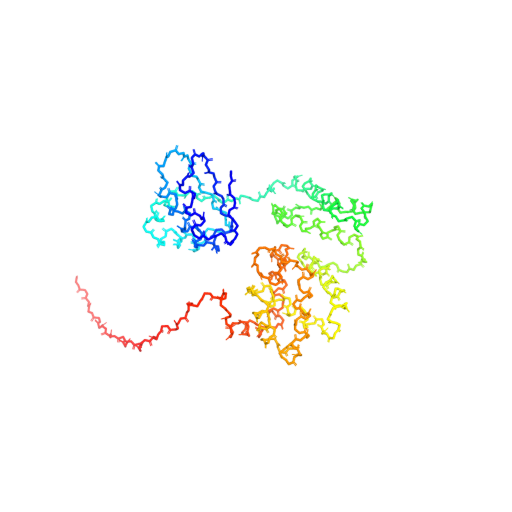 -13.222 1.00 87.12 111 ALA A CA 1
ATOM 863 C C . ALA A 1 111 ? -15.470 10.198 -12.542 1.00 87.12 111 ALA A C 1
ATOM 865 O O . ALA A 1 111 ? -16.498 9.528 -12.624 1.00 87.12 111 ALA A O 1
ATOM 866 N N . ALA A 1 112 ? -14.405 9.786 -11.847 1.00 88.06 112 ALA A N 1
ATOM 867 C CA . ALA A 1 112 ? -14.345 8.521 -11.115 1.00 88.06 112 ALA A CA 1
ATOM 868 C C . ALA A 1 112 ? -15.081 8.547 -9.759 1.00 88.06 112 ALA A C 1
ATOM 870 O O . ALA A 1 112 ? -15.407 7.489 -9.223 1.00 88.06 112 ALA A O 1
ATOM 871 N N . LEU A 1 113 ? -15.366 9.733 -9.208 1.00 83.44 113 LEU A N 1
ATOM 872 C CA . LEU A 1 113 ? -16.014 9.921 -7.905 1.00 83.44 113 LEU A CA 1
ATOM 873 C C . LEU A 1 113 ? -17.367 10.643 -8.055 1.00 83.44 113 LEU A C 1
ATOM 875 O O . LEU A 1 113 ? -17.517 11.785 -7.617 1.00 83.44 113 LEU A O 1
ATOM 879 N N . PRO A 1 114 ? -18.391 9.989 -8.640 1.00 69.00 114 PRO A N 1
ATOM 880 C CA . PRO A 1 114 ? -19.668 10.629 -8.962 1.00 69.00 114 PRO A CA 1
ATOM 881 C C . PRO A 1 114 ? -20.474 11.085 -7.737 1.00 69.00 114 PRO A C 1
ATOM 883 O O . PRO A 1 114 ? -21.371 11.912 -7.873 1.00 69.00 114 PRO A O 1
ATOM 886 N N . SER A 1 115 ? -20.166 10.574 -6.541 1.00 70.12 115 SER A N 1
ATOM 887 C CA . SER A 1 115 ? -20.779 11.007 -5.279 1.00 70.12 115 SER A CA 1
ATOM 888 C C . SER A 1 115 ? -20.294 12.382 -4.801 1.00 70.12 115 SER A C 1
ATOM 890 O O . SER A 1 115 ? -20.923 12.978 -3.927 1.00 70.12 115 SER A O 1
ATOM 892 N N . ILE A 1 116 ? -19.204 12.902 -5.369 1.00 67.75 116 ILE A N 1
ATOM 893 C CA . ILE A 1 116 ? -18.707 14.254 -5.122 1.00 67.75 116 ILE A CA 1
ATOM 894 C C . ILE A 1 116 ? -19.378 15.168 -6.146 1.00 67.75 116 ILE A C 1
ATOM 896 O O . ILE A 1 116 ? -19.234 14.966 -7.349 1.00 67.75 116 ILE A O 1
ATOM 900 N N . ASN A 1 117 ? -20.144 16.160 -5.682 1.00 60.56 117 ASN A N 1
ATOM 901 C CA . ASN A 1 117 ? -20.874 17.081 -6.556 1.00 60.56 117 ASN A CA 1
ATOM 902 C C . ASN A 1 117 ? -19.912 17.756 -7.555 1.00 60.56 117 ASN A C 1
ATOM 904 O O . ASN A 1 117 ? -19.132 18.626 -7.177 1.00 60.56 117 ASN A O 1
ATOM 908 N N . GLN A 1 118 ? -19.972 17.356 -8.829 1.00 56.44 118 GLN A N 1
ATOM 909 C CA . GLN A 1 118 ? -18.987 17.709 -9.861 1.00 56.44 118 GLN A CA 1
ATOM 910 C C . GLN A 1 118 ? -19.044 19.184 -10.304 1.00 56.44 118 GLN A C 1
ATOM 912 O O . GLN A 1 118 ? -18.140 19.654 -10.992 1.00 56.44 118 GLN A O 1
ATOM 917 N N . ALA A 1 119 ? -20.094 19.925 -9.930 1.00 52.47 119 ALA A N 1
ATOM 918 C CA . ALA A 1 119 ? -20.379 21.254 -10.479 1.00 52.47 119 ALA A CA 1
ATOM 919 C C . ALA A 1 119 ? -19.637 22.420 -9.786 1.00 52.47 119 ALA A C 1
ATOM 921 O O . ALA A 1 119 ? -19.389 23.444 -10.414 1.00 52.47 119 ALA A O 1
ATOM 922 N N . ALA A 1 120 ? -19.265 22.281 -8.511 1.00 51.81 120 ALA A N 1
ATOM 923 C CA . ALA A 1 120 ? -18.569 23.306 -7.716 1.00 51.81 120 ALA A CA 1
ATOM 924 C C . ALA A 1 120 ? -17.012 23.223 -7.651 1.00 51.81 120 ALA A C 1
ATOM 926 O O . ALA A 1 120 ? -16.385 24.278 -7.512 1.00 51.81 120 ALA A O 1
ATOM 927 N N . PRO A 1 121 ? -16.346 22.049 -7.758 1.00 54.34 121 PRO A N 1
ATOM 928 C CA . PRO A 1 121 ? -14.913 21.905 -7.453 1.00 54.34 121 PRO A CA 1
ATOM 929 C C . PRO A 1 121 ? -13.955 22.544 -8.464 1.00 54.34 121 PRO A C 1
ATOM 931 O O . PRO A 1 121 ? -12.835 22.912 -8.116 1.00 54.34 121 PRO A O 1
ATOM 934 N N . LEU A 1 122 ? -14.357 22.642 -9.735 1.00 56.69 122 LEU A N 1
ATOM 935 C CA . LEU A 1 122 ? -13.417 22.936 -10.821 1.00 56.69 122 LEU A CA 1
ATOM 936 C C . LEU A 1 122 ? -12.957 24.399 -10.859 1.00 56.69 122 LEU A C 1
ATOM 938 O O . LEU A 1 122 ? -11.869 24.656 -11.358 1.00 56.69 122 LEU A O 1
ATOM 942 N N . GLY A 1 123 ? -13.744 25.350 -10.348 1.00 55.31 123 GLY A N 1
ATOM 943 C CA . GLY A 1 123 ? -13.382 26.771 -10.392 1.00 55.31 123 GLY A CA 1
ATOM 944 C C . GLY A 1 123 ? -12.248 27.110 -9.425 1.00 55.31 123 GLY A C 1
ATOM 945 O O . GLY A 1 123 ? -11.155 27.464 -9.853 1.00 55.31 123 GLY A O 1
ATOM 946 N N . ARG A 1 124 ? -12.480 26.925 -8.118 1.00 58.16 124 ARG A N 1
ATOM 947 C CA . ARG A 1 124 ? -11.554 27.349 -7.049 1.00 58.16 124 ARG A CA 1
ATOM 948 C C . ARG A 1 124 ? -10.255 26.547 -6.987 1.00 58.16 124 ARG A C 1
ATOM 950 O O . ARG A 1 124 ? -9.214 27.107 -6.671 1.00 58.16 124 ARG A O 1
ATOM 957 N N . SER A 1 125 ? -10.302 25.251 -7.288 1.00 60.69 125 SER A N 1
ATOM 958 C CA . SER A 1 125 ? -9.117 24.387 -7.223 1.00 60.69 125 SER A CA 1
ATOM 959 C C . SER A 1 125 ? -8.204 24.550 -8.445 1.00 60.69 125 SER A C 1
ATOM 961 O O . SER A 1 125 ? -7.022 24.232 -8.379 1.00 60.69 125 SER A O 1
ATOM 963 N N . SER A 1 126 ? -8.715 25.087 -9.562 1.00 59.03 126 SER A N 1
ATOM 964 C CA . SER A 1 126 ? -7.950 25.252 -10.809 1.00 59.03 126 SER A CA 1
ATOM 965 C C . SER A 1 126 ? -6.896 26.366 -10.792 1.00 59.03 126 SER A C 1
ATOM 967 O O . SER A 1 126 ? -6.030 26.370 -11.666 1.00 59.03 126 SER A O 1
ATOM 969 N N . GLU A 1 127 ? -6.948 27.266 -9.806 1.00 62.38 127 GLU A N 1
ATOM 970 C CA . GLU A 1 127 ? -6.059 28.432 -9.671 1.00 62.38 127 GLU A CA 1
ATOM 971 C C . GLU A 1 127 ? -4.857 28.175 -8.747 1.00 62.38 127 GLU A C 1
ATOM 973 O O . GLU A 1 127 ? -4.099 29.094 -8.443 1.00 62.38 127 GLU A O 1
ATOM 978 N N . ARG A 1 128 ? -4.661 26.932 -8.282 1.00 72.12 128 ARG A N 1
ATOM 979 C CA . ARG A 1 128 ? -3.550 26.590 -7.388 1.00 72.12 128 ARG A CA 1
ATOM 980 C C . ARG A 1 128 ? -2.202 26.870 -8.057 1.00 72.12 128 ARG A C 1
ATOM 982 O O . ARG A 1 128 ? -1.924 26.407 -9.163 1.00 72.12 128 ARG A O 1
ATOM 989 N N . GLU A 1 129 ? -1.341 27.570 -7.330 1.00 76.06 129 GLU A N 1
ATOM 990 C CA . GLU A 1 129 ? 0.054 27.760 -7.702 1.00 76.06 129 GLU A CA 1
ATOM 991 C C . GLU A 1 129 ? 0.849 26.474 -7.405 1.00 76.06 129 GLU A C 1
ATOM 993 O O . GLU A 1 129 ? 0.894 26.003 -6.268 1.00 76.06 129 GLU A O 1
ATOM 998 N N . LEU A 1 130 ? 1.424 25.865 -8.448 1.00 81.88 130 LEU A N 1
ATOM 999 C CA . LEU A 1 130 ? 2.135 24.575 -8.398 1.00 81.88 130 LEU A CA 1
ATOM 1000 C C . LEU A 1 130 ? 3.645 24.760 -8.621 1.00 81.88 130 LEU A C 1
ATOM 1002 O O . LEU A 1 130 ? 4.274 24.056 -9.418 1.00 81.88 130 LEU A O 1
ATOM 1006 N N . THR A 1 131 ? 4.213 25.758 -7.948 1.00 79.25 131 THR A N 1
ATOM 1007 C CA . THR A 1 131 ? 5.619 26.164 -8.088 1.00 79.25 131 THR A CA 1
ATOM 1008 C C . THR A 1 131 ? 6.587 25.258 -7.334 1.00 79.25 131 THR A C 1
ATOM 1010 O O . THR A 1 131 ? 7.725 25.112 -7.771 1.00 79.25 131 THR A O 1
ATOM 1013 N N . ASP A 1 132 ? 6.132 24.595 -6.268 1.00 84.19 132 ASP A N 1
ATOM 1014 C CA . ASP A 1 132 ? 6.937 23.642 -5.497 1.00 84.19 132 ASP A CA 1
ATOM 1015 C C . ASP A 1 132 ? 7.453 22.487 -6.380 1.00 84.19 132 ASP A C 1
ATOM 1017 O O . ASP A 1 132 ? 6.706 21.907 -7.176 1.00 84.19 132 ASP A O 1
ATOM 1021 N N . GLU A 1 133 ? 8.737 22.146 -6.248 1.00 84.31 133 GLU A N 1
ATOM 1022 C CA . GLU A 1 133 ? 9.389 21.046 -6.968 1.00 84.31 133 GLU A CA 1
ATOM 1023 C C . GLU A 1 133 ? 8.722 19.689 -6.707 1.00 84.31 133 GLU A C 1
ATOM 1025 O O . GLU A 1 133 ? 8.687 18.841 -7.602 1.00 84.31 133 GLU A O 1
ATOM 1030 N N . ALA A 1 134 ? 8.107 19.498 -5.535 1.00 84.19 134 ALA A N 1
ATOM 1031 C CA . ALA A 1 134 ? 7.380 18.283 -5.186 1.00 84.19 134 ALA A CA 1
ATOM 1032 C C . ALA A 1 134 ? 6.243 17.963 -6.174 1.00 84.19 134 ALA A C 1
ATOM 1034 O O . ALA A 1 134 ? 5.910 16.790 -6.364 1.00 84.19 134 ALA A O 1
ATOM 1035 N N . TYR A 1 135 ? 5.679 18.970 -6.854 1.00 85.12 135 TYR A N 1
ATOM 1036 C CA . TYR A 1 135 ? 4.643 18.781 -7.876 1.00 85.12 135 TYR A CA 1
ATOM 1037 C C . TYR A 1 135 ? 5.166 18.221 -9.203 1.00 85.12 135 TYR A C 1
ATOM 1039 O O . TYR A 1 135 ? 4.358 17.841 -10.050 1.00 85.12 135 TYR A O 1
ATOM 1047 N N . GLY A 1 136 ? 6.486 18.118 -9.391 1.00 83.06 136 GLY A N 1
ATOM 1048 C CA . GLY A 1 136 ? 7.045 17.316 -10.481 1.00 83.06 136 GLY A CA 1
ATOM 1049 C C . GLY A 1 136 ? 6.795 15.816 -10.293 1.00 83.06 136 GLY A C 1
ATOM 1050 O O . GLY A 1 136 ? 6.735 15.055 -11.264 1.00 83.06 136 GLY A O 1
ATOM 1051 N N . ASN A 1 137 ? 6.574 15.376 -9.048 1.00 87.75 137 ASN A N 1
ATOM 1052 C CA . ASN A 1 137 ? 6.135 14.021 -8.752 1.00 87.75 137 ASN A CA 1
ATOM 1053 C C . ASN A 1 137 ? 4.633 13.866 -9.051 1.00 87.75 137 ASN A C 1
ATOM 1055 O O . ASN A 1 137 ? 3.782 14.509 -8.432 1.00 87.75 137 ASN A O 1
ATOM 1059 N N . ALA A 1 138 ? 4.307 12.944 -9.960 1.00 88.69 138 ALA A N 1
ATOM 1060 C CA . ALA A 1 138 ? 2.933 12.667 -10.375 1.00 88.69 138 ALA A CA 1
ATOM 1061 C C . ALA A 1 138 ? 2.014 12.273 -9.211 1.00 88.69 138 ALA A C 1
ATOM 1063 O O . ALA A 1 138 ? 0.863 12.701 -9.164 1.00 88.69 138 ALA A O 1
ATOM 1064 N N . LEU A 1 139 ? 2.518 11.475 -8.263 1.00 90.19 139 LEU A N 1
ATOM 1065 C CA . LEU A 1 139 ? 1.742 11.031 -7.110 1.00 90.19 139 LEU A CA 1
ATOM 1066 C C . LEU A 1 139 ? 1.372 12.216 -6.221 1.00 90.19 139 LEU A C 1
ATOM 1068 O O . LEU A 1 139 ? 0.207 12.354 -5.862 1.00 90.19 139 LEU A O 1
ATOM 1072 N N . THR A 1 140 ? 2.334 13.090 -5.914 1.00 90.88 140 THR A N 1
ATOM 1073 C CA . THR A 1 140 ? 2.080 14.305 -5.128 1.00 90.88 140 THR A CA 1
ATOM 1074 C C . THR A 1 140 ? 1.026 15.172 -5.816 1.00 90.88 140 THR A C 1
ATOM 1076 O O . THR A 1 140 ? 0.019 15.509 -5.202 1.00 90.88 140 THR A O 1
ATOM 1079 N N . LEU A 1 141 ? 1.188 15.445 -7.115 1.00 91.06 141 LEU A N 1
ATOM 1080 C CA . LEU A 1 141 ? 0.241 16.250 -7.891 1.00 91.06 141 LEU A CA 1
ATOM 1081 C C . LEU A 1 141 ? -1.173 15.640 -7.913 1.00 91.06 141 LEU A C 1
ATOM 1083 O O . LEU A 1 141 ? -2.158 16.356 -7.717 1.00 91.06 141 LEU A O 1
ATOM 1087 N N . HIS A 1 142 ? -1.296 14.324 -8.105 1.00 92.25 142 HIS A N 1
ATOM 1088 C CA . HIS A 1 142 ? -2.588 13.631 -8.099 1.00 92.25 142 HIS A CA 1
ATOM 1089 C C . HIS A 1 142 ? -3.233 13.589 -6.710 1.00 92.25 142 HIS A C 1
ATOM 1091 O O . HIS A 1 142 ? -4.439 13.812 -6.600 1.00 92.25 142 HIS A O 1
ATOM 1097 N N . MET A 1 143 ? -2.455 13.354 -5.650 1.00 92.44 143 MET A N 1
ATOM 1098 C CA . MET A 1 143 ? -2.950 13.423 -4.273 1.00 92.44 143 MET A CA 1
ATOM 1099 C C . MET A 1 143 ? -3.453 14.827 -3.942 1.00 92.44 143 MET A C 1
ATOM 1101 O O . MET A 1 143 ? -4.507 14.960 -3.327 1.00 92.44 143 MET A O 1
ATOM 1105 N N . THR A 1 144 ? -2.763 15.879 -4.397 1.00 90.56 144 THR A N 1
ATOM 1106 C CA . THR A 1 144 ? -3.209 17.264 -4.192 1.00 90.56 144 THR A CA 1
ATOM 1107 C C . THR A 1 144 ? -4.516 17.531 -4.920 1.00 90.56 144 THR A C 1
ATOM 1109 O O . THR A 1 144 ? -5.434 18.089 -4.322 1.00 90.56 144 THR A O 1
ATOM 1112 N N . ALA A 1 145 ? -4.642 17.083 -6.172 1.00 90.19 145 ALA A N 1
ATOM 1113 C CA . ALA A 1 145 ? -5.891 17.194 -6.921 1.00 90.19 145 ALA A CA 1
ATOM 1114 C C . ALA A 1 145 ? -7.045 16.451 -6.224 1.00 90.19 145 ALA A C 1
ATOM 1116 O O . ALA A 1 145 ? -8.140 16.999 -6.102 1.00 90.19 145 ALA A O 1
ATOM 1117 N N . LEU A 1 146 ? -6.803 15.237 -5.717 1.00 90.44 146 LEU A N 1
ATOM 1118 C CA . LEU A 1 146 ? -7.800 14.468 -4.972 1.00 90.44 146 LEU A CA 1
ATOM 1119 C C . LEU A 1 146 ? -8.188 15.152 -3.655 1.00 90.44 146 LEU A C 1
ATOM 1121 O O . LEU A 1 146 ? -9.372 15.253 -3.347 1.00 90.44 146 LEU A O 1
ATOM 1125 N N . ALA A 1 147 ? -7.213 15.649 -2.894 1.00 89.38 147 ALA A N 1
ATOM 1126 C CA . ALA A 1 147 ? -7.458 16.339 -1.633 1.00 89.38 147 ALA A CA 1
ATOM 1127 C C . ALA A 1 147 ? -8.268 17.621 -1.852 1.00 89.38 147 ALA A C 1
ATOM 1129 O O . ALA A 1 147 ? -9.233 17.869 -1.136 1.00 89.38 147 ALA A O 1
ATOM 1130 N N . ASP A 1 148 ? -7.922 18.414 -2.870 1.00 86.75 148 ASP A N 1
ATOM 1131 C CA . ASP A 1 148 ? -8.665 19.624 -3.228 1.00 86.75 148 ASP A CA 1
ATOM 1132 C C . ASP A 1 148 ? -10.098 19.294 -3.682 1.00 86.75 148 ASP A C 1
ATOM 1134 O O . ASP A 1 148 ? -11.042 19.998 -3.315 1.00 86.75 148 ASP A O 1
ATOM 1138 N N . LEU A 1 149 ? -10.282 18.205 -4.436 1.00 86.06 149 LEU A N 1
ATOM 1139 C CA . LEU A 1 149 ? -11.602 17.721 -4.838 1.00 86.06 149 LEU A CA 1
ATOM 1140 C C . LEU A 1 149 ? -12.443 17.294 -3.625 1.00 86.06 149 LEU A C 1
ATOM 1142 O O . LEU A 1 149 ? -13.596 17.704 -3.506 1.00 86.06 149 LEU A O 1
ATOM 1146 N N . LEU A 1 150 ? -11.881 16.509 -2.707 1.00 84.38 150 LEU A N 1
ATOM 1147 C CA . LEU A 1 150 ? -12.585 16.035 -1.512 1.00 84.38 150 LEU A CA 1
ATOM 1148 C C . LEU A 1 150 ? -12.889 17.169 -0.525 1.00 84.38 150 LEU A C 1
ATOM 1150 O O . LEU A 1 150 ? -13.972 17.202 0.062 1.00 84.38 150 LEU A O 1
ATOM 1154 N N . ASP A 1 151 ? -11.970 18.122 -0.367 1.00 82.00 151 ASP A N 1
ATOM 1155 C CA . ASP A 1 151 ? -12.165 19.290 0.495 1.00 82.00 151 ASP A CA 1
ATOM 1156 C C . ASP A 1 151 ? -13.278 20.200 -0.021 1.00 82.00 151 ASP A C 1
ATOM 1158 O O . ASP A 1 151 ? -14.009 20.775 0.780 1.00 82.00 151 ASP A O 1
ATOM 1162 N N . SER A 1 152 ? -13.470 20.286 -1.341 1.00 76.69 152 SER A N 1
ATOM 1163 C CA . SER A 1 152 ? -14.565 21.072 -1.926 1.00 76.69 152 SER A CA 1
ATOM 1164 C C . SER A 1 152 ? -15.966 20.561 -1.555 1.00 76.69 152 SER A C 1
ATOM 1166 O O . SER A 1 152 ? -16.936 21.312 -1.644 1.00 76.69 152 SER A O 1
ATOM 1168 N N . ALA A 1 153 ? -16.077 19.300 -1.124 1.00 69.31 153 ALA A N 1
ATOM 1169 C CA . ALA A 1 153 ? -17.318 18.688 -0.655 1.00 69.31 153 ALA A CA 1
ATOM 1170 C C . ALA A 1 153 ? -17.443 18.656 0.881 1.00 69.31 153 ALA A C 1
ATOM 1172 O O . ALA A 1 153 ? -18.480 18.237 1.400 1.00 69.31 153 ALA A O 1
ATOM 1173 N N . GLY A 1 154 ? -16.400 19.059 1.612 1.00 65.00 154 GLY A N 1
ATOM 1174 C CA . GLY A 1 154 ? -16.368 19.080 3.073 1.00 65.00 154 GLY A CA 1
ATOM 1175 C C . GLY A 1 154 ? -16.713 20.454 3.663 1.00 65.00 154 GLY A C 1
ATOM 1176 O O . GLY A 1 154 ? -16.660 21.462 2.963 1.00 65.00 154 GLY A O 1
ATOM 1177 N N . PRO A 1 155 ? -17.066 20.526 4.960 1.00 57.88 155 PRO A N 1
ATOM 1178 C CA . PRO A 1 155 ? -17.175 21.804 5.657 1.00 57.88 155 PRO A CA 1
ATOM 1179 C C . PRO A 1 155 ? -15.807 22.502 5.701 1.00 57.88 155 PRO A C 1
ATOM 1181 O O . PRO A 1 155 ? -14.789 21.851 5.943 1.00 57.88 155 PRO A O 1
ATOM 1184 N N . ASP A 1 156 ? -15.791 23.823 5.499 1.00 54.75 156 ASP A N 1
ATOM 1185 C CA . ASP A 1 156 ? -14.580 24.644 5.592 1.00 54.75 156 ASP A CA 1
ATOM 1186 C C . ASP A 1 156 ? -14.031 24.614 7.031 1.00 54.75 156 ASP A C 1
ATOM 1188 O O . ASP A 1 156 ? -14.509 25.311 7.924 1.00 54.75 156 ASP A O 1
ATOM 1192 N N . GLY A 1 157 ? -13.038 23.757 7.265 1.00 55.72 157 GLY A N 1
ATOM 1193 C CA . GLY A 1 157 ? -12.242 23.701 8.491 1.00 55.72 157 GLY A CA 1
ATOM 1194 C C . GLY A 1 157 ? -10.783 24.077 8.234 1.00 55.72 157 GLY A C 1
ATOM 1195 O O . GLY A 1 157 ? -10.370 24.262 7.087 1.00 55.72 157 GLY A O 1
ATOM 1196 N N . GLN A 1 158 ? -9.983 24.160 9.303 1.00 53.53 158 GLN A N 1
ATOM 1197 C CA . GLN A 1 158 ? -8.524 24.255 9.191 1.00 53.53 158 GLN A CA 1
ATOM 1198 C C . GLN A 1 158 ? -8.001 23.047 8.412 1.00 53.53 158 GLN A C 1
ATOM 1200 O O . GLN A 1 158 ? -8.159 21.900 8.833 1.00 53.53 158 GLN A O 1
ATOM 1205 N N . ARG A 1 159 ? -7.428 23.322 7.241 1.00 63.22 159 ARG A N 1
ATOM 1206 C CA . ARG A 1 159 ? -6.868 22.305 6.355 1.00 63.22 159 ARG A CA 1
ATOM 1207 C C . ARG A 1 159 ? -5.443 22.016 6.833 1.00 63.22 159 ARG A C 1
ATOM 1209 O O . ARG A 1 159 ? -4.685 22.976 6.966 1.00 63.22 159 ARG A O 1
ATOM 1216 N N . PRO A 1 160 ? -5.080 20.750 7.111 1.00 61.06 160 PRO A N 1
ATOM 1217 C CA . PRO A 1 160 ? -3.683 20.386 7.314 1.00 61.06 160 PRO A CA 1
ATOM 1218 C C . PRO A 1 160 ? -2.820 20.913 6.162 1.00 61.06 160 PRO A C 1
ATOM 1220 O O . PRO A 1 160 ? -3.285 20.957 5.020 1.00 61.06 160 PRO A O 1
ATOM 1223 N N . GLU A 1 161 ? -1.590 21.328 6.462 1.00 68.06 161 GLU A N 1
ATOM 1224 C CA . GLU A 1 161 ? -0.683 21.873 5.444 1.00 68.06 161 GLU A CA 1
ATOM 1225 C C . GLU A 1 161 ? -0.244 20.785 4.455 1.00 68.06 161 GLU A C 1
ATOM 1227 O O . GLU A 1 161 ? -0.207 21.018 3.246 1.00 68.06 161 GLU A O 1
ATOM 1232 N N . GLU A 1 162 ? 0.000 19.570 4.955 1.00 85.00 162 GLU A N 1
ATOM 1233 C CA . GLU A 1 162 ? 0.444 18.440 4.142 1.00 85.00 162 GLU A CA 1
ATOM 1234 C C . GLU A 1 162 ? -0.722 17.698 3.470 1.00 85.00 162 GLU A C 1
ATOM 1236 O O . GLU A 1 162 ? -1.784 17.450 4.055 1.00 85.00 162 GLU A O 1
ATOM 1241 N N . VAL A 1 163 ? -0.516 17.318 2.206 1.00 89.56 163 VAL A N 1
ATOM 1242 C CA . VAL A 1 163 ? -1.540 16.675 1.372 1.00 89.56 163 VAL A CA 1
ATOM 1243 C C . VAL A 1 163 ? -1.909 15.281 1.877 1.00 89.56 163 VAL A C 1
ATOM 1245 O O . VAL A 1 163 ? -3.085 14.912 1.860 1.00 89.56 163 VAL A O 1
ATOM 1248 N N . GLU A 1 164 ? -0.932 14.527 2.374 1.00 92.50 164 GLU A N 1
ATOM 1249 C CA . GLU A 1 164 ? -1.127 13.200 2.945 1.00 92.50 164 GLU A CA 1
ATOM 1250 C C . GLU A 1 164 ? -2.060 13.262 4.161 1.00 92.50 164 GLU A C 1
ATOM 1252 O O . GLU A 1 164 ? -3.003 12.478 4.254 1.00 92.50 164 GLU A O 1
ATOM 1257 N N . ASP A 1 165 ? -1.872 14.242 5.049 1.00 91.19 165 ASP A N 1
ATOM 1258 C CA . ASP A 1 165 ? -2.688 14.388 6.259 1.00 91.19 165 ASP A CA 1
ATOM 1259 C C . ASP A 1 165 ? -4.121 14.849 5.934 1.00 91.19 165 ASP A C 1
ATOM 1261 O O . ASP A 1 165 ? -5.082 14.418 6.579 1.00 91.19 165 ASP A O 1
ATOM 1265 N N . ARG A 1 166 ? -4.304 15.665 4.883 1.00 90.12 166 ARG A N 1
ATOM 1266 C CA . ARG A 1 166 ? -5.640 16.014 4.362 1.00 90.12 166 ARG A CA 1
ATOM 1267 C C . ARG A 1 166 ? -6.391 14.772 3.887 1.00 90.12 166 ARG A C 1
ATOM 1269 O O . ARG A 1 166 ? -7.539 14.562 4.287 1.00 90.12 166 ARG A O 1
ATOM 1276 N N . LEU A 1 167 ? -5.747 13.940 3.066 1.00 92.19 167 LEU A N 1
ATOM 1277 C CA . LEU A 1 167 ? -6.334 12.692 2.569 1.00 92.19 167 LEU A CA 1
ATOM 1278 C C . LEU A 1 167 ? -6.609 11.707 3.707 1.00 92.19 167 LEU A C 1
ATOM 1280 O O . LEU A 1 167 ? -7.724 11.192 3.798 1.00 92.19 167 LEU A O 1
ATOM 1284 N N . LEU A 1 168 ? -5.663 11.525 4.633 1.00 93.19 168 LEU A N 1
ATOM 1285 C CA . LEU A 1 168 ? -5.867 10.704 5.829 1.00 93.19 168 LEU A CA 1
ATOM 1286 C C . LEU A 1 168 ? -7.027 11.211 6.688 1.00 93.19 168 LEU A C 1
ATOM 1288 O O . LEU A 1 168 ? -7.759 10.411 7.262 1.00 93.19 168 LEU A O 1
ATOM 1292 N N . GLY A 1 169 ? -7.270 12.521 6.743 1.00 90.75 169 GLY A N 1
ATOM 1293 C CA . GLY A 1 169 ? -8.445 13.078 7.408 1.00 90.75 169 GLY A CA 1
ATOM 1294 C C . GLY A 1 169 ? -9.769 12.616 6.784 1.00 90.75 169 GLY A C 1
ATOM 1295 O O . GLY A 1 169 ? -10.717 12.291 7.509 1.00 90.75 169 GLY A O 1
ATOM 1296 N N . HIS A 1 170 ? -9.860 12.568 5.450 1.00 88.94 170 HIS A N 1
ATOM 1297 C CA . HIS A 1 170 ? -11.032 12.014 4.748 1.00 88.94 170 HIS A CA 1
ATOM 1298 C C . HIS A 1 170 ? -11.175 10.517 4.987 1.00 88.94 170 HIS A C 1
ATOM 1300 O O . HIS A 1 170 ? -12.280 10.038 5.263 1.00 88.94 170 HIS A O 1
ATOM 1306 N N . GLU A 1 171 ? -10.053 9.816 4.954 1.00 93.00 171 GLU A N 1
ATOM 1307 C CA . GLU A 1 171 ? -9.985 8.374 5.102 1.00 93.00 171 GLU A CA 1
ATOM 1308 C C . GLU A 1 171 ? -10.364 7.935 6.531 1.00 93.00 171 GLU A C 1
ATOM 1310 O O . GLU A 1 171 ? -11.260 7.114 6.707 1.00 93.00 171 GLU A O 1
ATOM 1315 N N . ARG A 1 172 ? -9.871 8.613 7.577 1.00 93.38 172 ARG A N 1
ATOM 1316 C CA . ARG A 1 172 ? -10.299 8.413 8.978 1.00 93.38 172 ARG A CA 1
ATOM 1317 C C . ARG A 1 172 ? -11.801 8.597 9.166 1.00 93.38 172 ARG A C 1
ATOM 1319 O O . ARG A 1 172 ? -12.461 7.805 9.845 1.00 93.38 172 ARG A O 1
ATOM 1326 N N . ARG A 1 173 ? -12.393 9.618 8.532 1.00 90.69 173 ARG A N 1
ATOM 1327 C CA . ARG A 1 173 ? -13.856 9.796 8.547 1.00 90.69 173 ARG A CA 1
ATOM 1328 C C . ARG A 1 173 ? -14.565 8.614 7.885 1.00 90.69 173 ARG A C 1
ATOM 1330 O O . ARG A 1 173 ? -15.609 8.191 8.383 1.00 90.69 173 ARG A O 1
ATOM 1337 N N . HIS A 1 174 ? -14.031 8.090 6.783 1.00 89.69 174 HIS A N 1
ATOM 1338 C CA . HIS A 1 174 ? -14.562 6.895 6.133 1.00 89.69 174 HIS A CA 1
ATOM 1339 C C . HIS A 1 174 ? -14.448 5.657 7.038 1.00 89.69 174 HIS A C 1
ATOM 1341 O O . HIS A 1 174 ? -15.468 5.009 7.290 1.00 89.69 174 HIS A O 1
ATOM 1347 N N . TRP A 1 175 ? -13.272 5.398 7.618 1.00 94.62 175 TRP A N 1
ATOM 1348 C CA . TRP A 1 175 ? -13.017 4.300 8.554 1.00 94.62 175 TRP A CA 1
ATOM 1349 C C . TRP A 1 175 ? -14.009 4.283 9.704 1.00 94.62 175 TRP A C 1
ATOM 1351 O O . TRP A 1 175 ? -14.667 3.270 9.927 1.00 94.62 175 TRP A O 1
ATOM 1361 N N . HIS A 1 176 ? -14.174 5.409 10.402 1.00 92.50 176 HIS A N 1
ATOM 1362 C CA . HIS A 1 176 ? -15.059 5.481 11.562 1.00 92.50 176 HIS A CA 1
ATOM 1363 C C . HIS A 1 176 ? -16.537 5.335 11.194 1.00 92.50 176 HIS A C 1
ATOM 1365 O O . HIS A 1 176 ? -17.278 4.672 11.920 1.00 92.50 176 HIS A O 1
ATOM 1371 N N . ARG A 1 177 ? -16.980 5.911 10.067 1.00 90.38 177 ARG A N 1
ATOM 1372 C CA . ARG A 1 177 ? -18.357 5.708 9.584 1.00 90.38 177 ARG A CA 1
ATOM 1373 C C . ARG A 1 177 ? -18.618 4.243 9.244 1.00 90.38 177 ARG A C 1
ATOM 1375 O O . ARG A 1 177 ? -19.671 3.723 9.591 1.00 90.38 177 ARG A O 1
ATOM 1382 N N . ASN A 1 178 ? -17.667 3.575 8.591 1.00 91.81 178 ASN A N 1
ATOM 1383 C CA . ASN A 1 178 ? -17.788 2.161 8.243 1.00 91.81 178 ASN A CA 1
ATOM 1384 C C . ASN A 1 178 ? -17.739 1.267 9.498 1.00 91.81 178 ASN A C 1
ATOM 1386 O O . ASN A 1 178 ? -18.553 0.354 9.647 1.00 91.81 178 ASN A O 1
ATOM 1390 N N . ALA A 1 179 ? -16.844 1.585 10.437 1.00 91.69 179 ALA A N 1
ATOM 1391 C CA . ALA A 1 179 ? -16.672 0.871 11.698 1.00 91.69 179 ALA A CA 1
ATOM 1392 C C . ALA A 1 179 ? -17.921 0.938 12.582 1.00 91.69 179 ALA A C 1
ATOM 1394 O O . ALA A 1 179 ? -18.304 -0.075 13.162 1.00 91.69 179 ALA A O 1
ATOM 1395 N N . ALA A 1 180 ? -18.609 2.083 12.633 1.00 89.00 180 ALA A N 1
ATOM 1396 C CA . ALA A 1 180 ? -19.841 2.244 13.409 1.00 89.00 180 ALA A CA 1
ATOM 1397 C C . ALA A 1 180 ? -20.941 1.233 13.025 1.00 89.00 180 ALA A C 1
ATOM 1399 O O . ALA A 1 180 ? -21.788 0.906 13.851 1.00 89.00 180 ALA A O 1
ATOM 1400 N N . LEU A 1 181 ? -20.916 0.708 11.796 1.00 84.19 181 LEU A N 1
ATOM 1401 C CA . LEU A 1 181 ? -21.882 -0.280 11.309 1.00 84.19 181 LEU A CA 1
ATOM 1402 C C . LEU A 1 181 ? -21.464 -1.736 11.572 1.00 84.19 181 LEU A C 1
ATOM 1404 O O . LEU A 1 181 ? -22.302 -2.628 11.484 1.00 84.19 181 LEU A O 1
ATOM 1408 N N . ARG A 1 182 ? -20.180 -2.000 11.850 1.00 86.50 182 ARG A N 1
ATOM 1409 C CA . ARG A 1 182 ? -19.601 -3.362 11.868 1.00 86.50 182 ARG A CA 1
ATOM 1410 C C . ARG A 1 182 ? -18.941 -3.738 13.194 1.00 86.50 182 ARG A C 1
ATOM 1412 O O . ARG A 1 182 ? -19.039 -4.880 13.635 1.00 86.50 182 ARG A O 1
ATOM 1419 N N . VAL A 1 183 ? -18.285 -2.776 13.836 1.00 90.62 183 VAL A N 1
ATOM 1420 C CA . VAL A 1 183 ? -17.522 -2.928 15.082 1.00 90.62 183 VAL A CA 1
ATOM 1421 C C . VAL A 1 183 ? -17.779 -1.755 16.052 1.00 90.62 183 VAL A C 1
ATOM 1423 O O . VAL A 1 183 ? -16.835 -1.129 16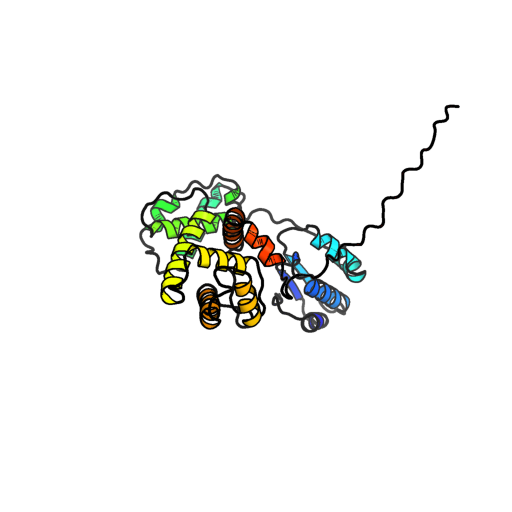.531 1.00 90.62 183 VAL A O 1
ATOM 1426 N N . PRO A 1 184 ? -19.048 -1.439 16.389 1.00 85.50 184 PRO A N 1
ATOM 1427 C CA . PRO A 1 184 ? -19.401 -0.232 17.150 1.00 85.50 184 PRO A CA 1
ATOM 1428 C C . PRO A 1 184 ? -18.854 -0.193 18.585 1.00 85.50 184 PRO A C 1
ATOM 1430 O O . PRO A 1 184 ? -18.787 0.877 19.179 1.00 85.50 184 PRO A O 1
ATOM 1433 N N . ALA A 1 185 ? -18.479 -1.343 19.152 1.00 88.00 185 ALA A N 1
ATOM 1434 C CA . ALA A 1 185 ? -17.962 -1.441 20.516 1.00 88.00 185 ALA A CA 1
ATOM 1435 C C . ALA A 1 185 ? -16.494 -0.993 20.656 1.00 88.00 185 ALA A C 1
ATOM 1437 O O . ALA A 1 185 ? -16.019 -0.808 21.775 1.00 88.00 185 ALA A O 1
ATOM 1438 N N . LEU A 1 186 ? -15.762 -0.838 19.547 1.00 91.06 186 LEU A N 1
ATOM 1439 C CA . LEU A 1 186 ? -14.343 -0.494 19.576 1.00 91.06 186 LEU A CA 1
ATOM 1440 C C . LEU A 1 186 ? -14.128 1.020 19.553 1.00 91.06 186 LEU A C 1
ATOM 1442 O O . LEU A 1 186 ? -14.784 1.759 18.819 1.00 91.06 186 LEU A O 1
ATOM 1446 N N . SER A 1 187 ? -13.161 1.479 20.348 1.00 92.88 187 SER A N 1
ATOM 1447 C CA . SER A 1 187 ? -12.769 2.888 20.364 1.00 92.88 187 SER A CA 1
ATOM 1448 C C . SER A 1 187 ? -12.087 3.291 19.052 1.00 92.88 187 SER A C 1
ATOM 1450 O O . SER A 1 187 ? -11.468 2.463 18.381 1.00 92.88 187 SER A O 1
ATOM 1452 N N . ARG A 1 188 ? -12.131 4.585 18.707 1.00 92.88 188 ARG A N 1
ATOM 1453 C CA . ARG A 1 188 ? -11.428 5.114 17.523 1.00 92.88 188 ARG A CA 1
ATOM 1454 C C . ARG A 1 188 ? -9.929 4.818 17.554 1.00 92.88 188 ARG A C 1
ATOM 1456 O O . ARG A 1 188 ? -9.403 4.352 16.554 1.00 92.88 188 ARG A O 1
ATOM 1463 N N . ALA A 1 189 ? -9.286 4.990 18.710 1.00 92.75 189 ALA A N 1
ATOM 1464 C CA . ALA A 1 189 ? -7.868 4.683 18.887 1.00 92.75 189 ALA A CA 1
ATOM 1465 C C . ALA A 1 189 ? -7.569 3.196 18.632 1.00 92.75 189 ALA A C 1
ATOM 1467 O O . ALA A 1 189 ? -6.622 2.861 17.933 1.00 92.75 189 ALA A O 1
ATOM 1468 N N . THR A 1 190 ? -8.421 2.289 19.124 1.00 94.50 190 THR A N 1
ATOM 1469 C CA . THR A 1 190 ? -8.278 0.848 18.861 1.00 94.50 190 THR A CA 1
ATOM 1470 C C . THR A 1 190 ? -8.368 0.531 17.369 1.00 94.50 190 THR A C 1
ATOM 1472 O O . THR A 1 190 ? -7.599 -0.290 16.876 1.00 94.50 190 THR A O 1
ATOM 1475 N N . LEU A 1 191 ? -9.288 1.180 16.651 1.00 94.81 191 LEU A N 1
ATOM 1476 C CA . LEU A 1 191 ? -9.452 1.007 15.207 1.00 94.81 191 LEU A CA 1
ATOM 1477 C C . LEU A 1 191 ? -8.238 1.535 14.428 1.00 94.81 191 LEU A C 1
ATOM 1479 O O . LEU A 1 191 ? -7.767 0.858 13.518 1.00 94.81 191 LEU A O 1
ATOM 1483 N N . GLU A 1 192 ? -7.715 2.708 14.793 1.00 95.31 192 GLU A N 1
ATOM 1484 C CA . GLU A 1 192 ? -6.540 3.310 14.144 1.00 95.31 192 GLU A CA 1
ATOM 1485 C C . GLU A 1 192 ? -5.262 2.494 14.380 1.00 95.31 192 GLU A C 1
ATOM 1487 O O . GLU A 1 192 ? -4.521 2.235 13.428 1.00 95.31 192 GLU A O 1
ATOM 1492 N N . THR A 1 193 ? -5.062 1.985 15.599 1.00 95.50 193 THR A N 1
ATOM 1493 C CA . THR A 1 193 ? -3.957 1.071 15.915 1.00 95.50 193 THR A CA 1
ATOM 1494 C C . THR A 1 193 ? -4.100 -0.272 15.188 1.00 95.50 193 THR A C 1
ATOM 1496 O O . THR A 1 193 ? -3.105 -0.813 14.707 1.00 95.50 193 THR A O 1
ATOM 1499 N N . ALA A 1 194 ? -5.317 -0.816 15.061 1.00 95.44 194 ALA A N 1
ATOM 1500 C CA . ALA A 1 194 ? -5.553 -2.044 14.295 1.00 95.44 194 ALA A CA 1
ATOM 1501 C C . ALA A 1 194 ? -5.257 -1.853 12.797 1.00 95.44 194 ALA A C 1
ATOM 1503 O O . ALA A 1 194 ? -4.644 -2.724 12.184 1.00 95.44 194 ALA A O 1
ATOM 1504 N N . LEU A 1 195 ? -5.626 -0.703 12.222 1.00 95.88 195 LEU A N 1
ATOM 1505 C CA . LEU A 1 195 ? -5.270 -0.329 10.849 1.00 95.88 195 LEU A CA 1
ATOM 1506 C C . LEU A 1 195 ? -3.756 -0.198 10.665 1.00 95.88 195 LEU A C 1
ATOM 1508 O O . LEU A 1 195 ? -3.216 -0.754 9.715 1.00 95.88 195 LEU A O 1
ATOM 1512 N N . ALA A 1 196 ? -3.054 0.471 11.584 1.00 95.94 196 ALA A N 1
ATOM 1513 C CA . ALA A 1 196 ? -1.596 0.567 11.518 1.00 95.94 196 ALA A CA 1
ATOM 1514 C C . ALA A 1 196 ? -0.931 -0.813 11.595 1.00 95.94 196 ALA A C 1
ATOM 1516 O O . ALA A 1 196 ? -0.063 -1.116 10.782 1.00 95.94 196 ALA A O 1
ATOM 1517 N N . ALA A 1 197 ? -1.386 -1.687 12.498 1.00 95.06 197 ALA A N 1
ATOM 1518 C CA . ALA A 1 197 ? -0.919 -3.069 12.557 1.00 95.06 197 ALA A CA 1
ATOM 1519 C C . ALA A 1 197 ? -1.179 -3.821 11.238 1.00 95.06 197 ALA A C 1
ATOM 1521 O O . ALA A 1 197 ? -0.290 -4.512 10.744 1.00 95.06 197 ALA A O 1
ATOM 1522 N N . ALA A 1 198 ? -2.355 -3.640 10.630 1.00 94.00 198 ALA A N 1
ATOM 1523 C CA . ALA A 1 198 ? -2.712 -4.242 9.344 1.00 94.00 198 ALA A CA 1
ATOM 1524 C C . ALA A 1 198 ? -1.888 -3.706 8.160 1.00 94.00 198 ALA A C 1
ATOM 1526 O O . ALA A 1 198 ? -1.686 -4.430 7.192 1.00 94.00 198 ALA A O 1
ATOM 1527 N N . HIS A 1 199 ? -1.441 -2.448 8.208 1.00 91.94 199 HIS A N 1
ATOM 1528 C CA . HIS A 1 199 ? -0.579 -1.850 7.182 1.00 91.94 199 HIS A CA 1
ATOM 1529 C C . HIS A 1 199 ? 0.887 -2.267 7.336 1.00 91.94 199 HIS A C 1
ATOM 1531 O O . HIS A 1 199 ? 1.593 -2.409 6.342 1.00 91.94 199 HIS A O 1
ATOM 1537 N N . LEU A 1 200 ? 1.341 -2.478 8.574 1.00 91.50 200 LEU A N 1
ATOM 1538 C CA . LEU A 1 200 ? 2.720 -2.853 8.893 1.00 91.50 200 LEU A CA 1
ATOM 1539 C C . LEU A 1 200 ? 2.986 -4.358 8.786 1.00 91.50 200 LEU A C 1
ATOM 1541 O O . LEU A 1 200 ? 4.143 -4.770 8.728 1.00 91.50 200 LEU A O 1
ATOM 1545 N N . THR A 1 201 ? 1.939 -5.182 8.787 1.00 88.88 201 THR A N 1
ATOM 1546 C CA . THR A 1 201 ? 2.065 -6.640 8.753 1.00 88.88 201 THR A CA 1
ATOM 1547 C C . THR A 1 201 ? 1.364 -7.227 7.543 1.00 88.88 201 THR A C 1
ATOM 1549 O O . THR A 1 201 ? 0.310 -6.772 7.107 1.00 88.88 201 THR A O 1
ATOM 1552 N N . THR A 1 202 ? 1.960 -8.278 6.992 1.00 83.88 202 THR A N 1
ATOM 1553 C CA . THR A 1 202 ? 1.313 -9.116 5.987 1.00 83.88 202 THR A CA 1
ATOM 1554 C C . THR A 1 202 ? 0.769 -10.359 6.670 1.00 83.88 202 THR A C 1
ATOM 1556 O O . THR A 1 202 ? 1.484 -11.029 7.410 1.00 83.88 202 THR A O 1
ATOM 1559 N N . VAL A 1 203 ? -0.504 -10.654 6.415 1.00 88.50 203 VAL A N 1
ATOM 1560 C CA . VAL A 1 203 ? -1.177 -11.866 6.888 1.00 88.50 203 VAL A CA 1
ATOM 1561 C C . VAL A 1 203 ? -1.622 -12.694 5.688 1.00 88.50 203 VAL A C 1
ATOM 1563 O O . VAL A 1 203 ? -2.179 -12.160 4.724 1.00 88.50 203 VAL A O 1
ATOM 1566 N N . ALA A 1 204 ? -1.347 -13.992 5.728 1.00 86.38 204 ALA A N 1
ATOM 1567 C CA . ALA A 1 204 ? -1.689 -14.924 4.663 1.00 86.38 204 ALA A CA 1
ATOM 1568 C C . ALA A 1 204 ? -3.159 -15.353 4.724 1.00 86.38 204 ALA A C 1
ATOM 1570 O O . ALA A 1 204 ? -3.783 -15.536 3.685 1.00 86.38 204 ALA A O 1
ATOM 1571 N N . ASP A 1 205 ? -3.719 -15.489 5.929 1.00 88.25 205 ASP A N 1
ATOM 1572 C CA . ASP A 1 205 ? -5.067 -16.009 6.144 1.00 88.25 205 ASP A CA 1
ATOM 1573 C C . ASP A 1 205 ? -5.756 -15.399 7.383 1.00 88.25 205 ASP A C 1
ATOM 1575 O O . ASP A 1 205 ? -5.244 -14.499 8.057 1.00 88.25 205 ASP A O 1
ATOM 1579 N N . ARG A 1 206 ? -6.971 -15.877 7.678 1.00 90.56 206 ARG A N 1
ATOM 1580 C CA . ARG A 1 206 ? -7.763 -15.413 8.828 1.00 90.56 206 ARG A CA 1
ATOM 1581 C C . ARG A 1 206 ? -7.205 -15.854 10.185 1.00 90.56 206 ARG A C 1
ATOM 1583 O O . ARG A 1 206 ? -7.466 -15.174 11.173 1.00 90.56 206 ARG A O 1
ATOM 1590 N N . GLU A 1 207 ? -6.472 -16.961 10.258 1.00 91.75 207 GLU A N 1
ATOM 1591 C CA . GLU A 1 207 ? -5.854 -17.416 11.509 1.00 91.75 207 GLU A CA 1
ATOM 1592 C C . GLU A 1 207 ? -4.642 -16.543 11.856 1.00 91.75 207 GLU A C 1
ATOM 1594 O O . GLU A 1 207 ? -4.439 -16.190 13.017 1.00 91.75 207 GLU A O 1
ATOM 1599 N N . GLU A 1 208 ? -3.865 -16.125 10.856 1.00 92.00 208 GLU A N 1
ATOM 1600 C CA . GLU A 1 208 ? -2.822 -15.108 11.017 1.00 92.00 208 GLU A CA 1
ATOM 1601 C C . GLU A 1 208 ? -3.385 -13.753 11.425 1.00 92.00 208 GLU A C 1
ATOM 1603 O O . GLU A 1 208 ? -2.822 -13.102 12.305 1.00 92.00 208 GLU A O 1
ATOM 1608 N N . ALA A 1 209 ? -4.527 -13.358 10.862 1.00 93.62 209 ALA A N 1
ATOM 1609 C CA . ALA A 1 209 ? -5.229 -12.163 11.310 1.00 93.62 209 ALA A CA 1
ATOM 1610 C C . ALA A 1 209 ? -5.646 -12.250 12.791 1.00 93.62 209 ALA A C 1
ATOM 1612 O O . ALA A 1 209 ? -5.416 -11.306 13.543 1.00 93.62 209 ALA A O 1
ATOM 1613 N N . ASP A 1 210 ? -6.213 -13.375 13.247 1.00 94.94 210 ASP A N 1
ATOM 1614 C CA . ASP A 1 210 ? -6.564 -13.553 14.666 1.00 94.94 210 ASP A CA 1
ATOM 1615 C C . ASP A 1 210 ? -5.324 -13.486 15.570 1.00 94.94 210 ASP A C 1
ATOM 1617 O O . ASP A 1 210 ? -5.374 -12.846 16.623 1.00 94.94 210 ASP A O 1
ATOM 1621 N N . ARG A 1 211 ? -4.195 -14.075 15.145 1.00 93.56 211 ARG A N 1
ATOM 1622 C CA . ARG A 1 211 ? -2.912 -13.950 15.857 1.00 93.56 211 ARG A CA 1
ATOM 1623 C C . ARG A 1 211 ? -2.462 -12.494 15.960 1.00 93.56 211 ARG A C 1
ATOM 1625 O O . ARG A 1 211 ? -2.162 -12.049 17.064 1.00 93.56 211 ARG A O 1
ATOM 1632 N N . LEU A 1 212 ? -2.497 -11.741 14.859 1.00 94.81 212 LEU A N 1
ATOM 1633 C CA . LEU A 1 212 ? -2.155 -10.315 14.836 1.00 94.81 212 LEU A CA 1
ATOM 1634 C C . LEU A 1 212 ? -2.993 -9.517 15.843 1.00 94.81 212 LEU A C 1
ATOM 1636 O O . LEU A 1 212 ? -2.463 -8.732 16.627 1.00 94.81 212 LEU A O 1
ATOM 1640 N N . TRP A 1 213 ? -4.303 -9.747 15.875 1.00 95.50 213 TRP A N 1
ATOM 1641 C CA . TRP A 1 213 ? -5.200 -9.064 16.805 1.00 95.50 213 TRP A CA 1
ATOM 1642 C C . TRP A 1 213 ? -4.924 -9.400 18.269 1.00 95.50 213 TRP A C 1
ATOM 1644 O O . TRP A 1 213 ? -5.101 -8.536 19.126 1.00 95.50 213 TRP A O 1
ATOM 1654 N N . ARG A 1 214 ? -4.441 -10.608 18.576 1.00 94.81 214 ARG A N 1
ATOM 1655 C CA . ARG A 1 214 ? -4.034 -10.972 19.943 1.00 94.81 214 ARG A CA 1
ATOM 1656 C C . ARG A 1 214 ? -2.779 -10.245 20.425 1.00 94.81 214 ARG A C 1
ATOM 1658 O O . ARG A 1 214 ? -2.586 -10.143 21.632 1.00 94.81 214 ARG A O 1
ATOM 1665 N N . LEU A 1 215 ? -1.966 -9.698 19.520 1.00 93.31 215 LEU A N 1
ATOM 1666 C CA . LEU A 1 215 ? -0.808 -8.871 19.883 1.00 93.31 215 LEU A CA 1
ATOM 1667 C C . LEU A 1 215 ? -1.213 -7.468 20.357 1.00 93.31 215 LEU A C 1
ATOM 1669 O O . LEU A 1 215 ? -0.421 -6.773 20.996 1.00 93.31 215 LEU A O 1
ATOM 1673 N N . LEU A 1 216 ? -2.439 -7.028 20.060 1.00 93.88 216 LEU A N 1
ATOM 1674 C CA . LEU A 1 216 ? -2.933 -5.705 20.427 1.00 93.88 216 LEU A CA 1
ATOM 1675 C C . LEU A 1 216 ? -3.706 -5.780 21.752 1.00 93.88 216 LEU A C 1
ATOM 1677 O O . LEU A 1 216 ? -4.762 -6.410 21.785 1.00 93.88 216 LEU A O 1
ATOM 1681 N N . PRO A 1 217 ? -3.280 -5.092 22.833 1.00 92.06 217 PRO A N 1
ATOM 1682 C CA . PRO A 1 217 ? -3.917 -5.223 24.149 1.00 92.06 217 PRO A CA 1
ATOM 1683 C C . PRO A 1 217 ? -5.430 -4.968 24.153 1.00 92.06 217 PRO A C 1
ATOM 1685 O O . PRO A 1 217 ? -6.178 -5.674 24.815 1.00 92.06 217 PRO A O 1
ATOM 1688 N N . ALA A 1 218 ? -5.903 -4.000 23.361 1.00 91.56 218 ALA A N 1
ATOM 1689 C CA . ALA A 1 218 ? -7.327 -3.672 23.270 1.00 91.56 218 ALA A CA 1
ATOM 1690 C C . ALA A 1 218 ? -8.180 -4.746 22.555 1.00 91.56 218 ALA A C 1
ATOM 1692 O O . ALA A 1 218 ? -9.407 -4.714 22.657 1.00 91.56 218 ALA A O 1
ATOM 1693 N N . LEU A 1 219 ? -7.548 -5.676 21.829 1.00 94.31 219 LEU A N 1
ATOM 1694 C CA . LEU A 1 219 ? -8.198 -6.762 21.085 1.00 94.31 219 LEU A CA 1
ATOM 1695 C C . LEU A 1 219 ? -7.847 -8.163 21.616 1.00 94.31 219 LEU A C 1
ATOM 1697 O O . LEU A 1 219 ? -8.568 -9.119 21.320 1.00 94.31 219 LEU A O 1
ATOM 1701 N N . ALA A 1 220 ? -6.786 -8.294 22.416 1.00 92.88 220 ALA A N 1
ATOM 1702 C CA . ALA A 1 220 ? -6.308 -9.565 22.953 1.00 92.88 220 ALA A CA 1
ATOM 1703 C C . ALA A 1 220 ? -7.383 -10.302 23.760 1.00 92.88 220 ALA A C 1
ATOM 1705 O O . ALA A 1 220 ? -7.669 -11.467 23.484 1.00 92.88 220 ALA A O 1
ATOM 1706 N N . ASP A 1 221 ? -8.055 -9.586 24.662 1.00 90.38 221 ASP A N 1
ATOM 1707 C CA . ASP A 1 221 ? -9.096 -10.147 25.531 1.00 90.38 221 ASP A CA 1
ATOM 1708 C C . ASP A 1 221 ? -10.495 -10.140 24.894 1.00 90.38 221 ASP A C 1
ATOM 1710 O O . ASP A 1 221 ? -11.471 -10.579 25.504 1.00 90.38 221 ASP A O 1
ATOM 1714 N N . GLN A 1 222 ? -10.626 -9.647 23.658 1.00 94.19 222 GLN A N 1
ATOM 1715 C CA . GLN A 1 222 ? -11.911 -9.650 22.964 1.00 94.19 222 GLN A CA 1
ATOM 1716 C C . GLN A 1 222 ? -12.310 -11.078 22.552 1.00 94.19 222 GLN A C 1
ATOM 1718 O O . GLN A 1 222 ? -11.452 -11.923 22.289 1.00 94.19 222 GLN A O 1
ATOM 1723 N N . PRO A 1 223 ? -13.610 -11.393 22.441 1.00 94.62 223 PRO A N 1
ATOM 1724 C CA . PRO A 1 223 ? -14.045 -12.660 21.863 1.00 94.62 223 PRO A CA 1
ATOM 1725 C C . PRO A 1 223 ? -13.547 -12.820 20.421 1.00 94.62 223 PRO A C 1
ATOM 1727 O O . PRO A 1 223 ? -13.447 -11.839 19.681 1.00 94.62 223 PRO A O 1
ATOM 1730 N N . ARG A 1 224 ? -13.313 -14.065 19.982 1.00 93.56 224 ARG A N 1
ATOM 1731 C CA . ARG A 1 224 ? -12.908 -14.356 18.594 1.00 93.56 224 ARG A CA 1
ATOM 1732 C C . ARG A 1 224 ? -13.875 -13.753 17.571 1.00 93.56 224 ARG A C 1
ATOM 1734 O O . ARG A 1 224 ? -13.419 -13.128 16.627 1.00 93.56 224 ARG A O 1
ATOM 1741 N N . ASP A 1 225 ? -15.185 -13.826 17.821 1.00 93.94 225 ASP A N 1
ATOM 1742 C CA . ASP A 1 225 ? -16.201 -13.202 16.957 1.00 93.94 225 ASP A CA 1
ATOM 1743 C C . ASP A 1 225 ? -15.966 -11.691 16.774 1.00 93.94 225 ASP A C 1
ATOM 1745 O O . ASP A 1 225 ? -16.085 -11.157 15.675 1.00 93.94 225 ASP A O 1
ATOM 1749 N N . GLN A 1 226 ? -15.555 -10.986 17.832 1.00 94.25 226 GLN A N 1
ATOM 1750 C CA . GLN A 1 226 ? -15.274 -9.554 17.753 1.00 94.25 226 GLN A CA 1
ATOM 1751 C C . GLN A 1 226 ? -14.000 -9.261 16.946 1.00 94.25 226 GLN A C 1
ATOM 1753 O O . GLN A 1 226 ? -13.966 -8.276 16.208 1.00 94.25 226 GLN A O 1
ATOM 1758 N N . ARG A 1 227 ? -12.975 -10.116 17.043 1.00 95.56 227 ARG A N 1
ATOM 1759 C CA . ARG A 1 227 ? -11.759 -10.033 16.217 1.00 95.56 227 ARG A CA 1
ATOM 1760 C C . ARG A 1 227 ? -12.031 -10.377 14.750 1.00 95.56 227 ARG A C 1
ATOM 1762 O O . ARG A 1 227 ? -11.570 -9.666 13.861 1.00 95.56 227 ARG A O 1
ATOM 1769 N N . ASP A 1 228 ? -12.873 -11.372 14.490 1.00 95.06 228 ASP A N 1
ATOM 1770 C CA . ASP A 1 228 ? -13.327 -11.719 13.140 1.00 95.06 228 ASP A CA 1
ATOM 1771 C C . ASP A 1 228 ? -14.118 -10.566 12.499 1.00 95.06 228 ASP A C 1
ATOM 1773 O O . ASP A 1 228 ? -13.969 -10.297 11.304 1.00 95.06 228 ASP A O 1
ATOM 1777 N N . ARG A 1 229 ? -14.899 -9.811 13.285 1.00 95.62 229 ARG A N 1
ATOM 1778 C CA . ARG A 1 229 ? -15.556 -8.580 12.809 1.00 95.62 229 ARG A CA 1
ATOM 1779 C C . ARG A 1 229 ? -14.565 -7.473 12.449 1.00 95.62 229 ARG A C 1
ATOM 1781 O O . ARG A 1 229 ? -14.842 -6.733 11.508 1.00 95.62 229 ARG A O 1
ATOM 1788 N N . VAL A 1 230 ? -13.427 -7.357 13.142 1.00 96.44 230 VAL A N 1
ATOM 1789 C CA . VAL A 1 230 ? -12.348 -6.421 12.759 1.00 96.44 230 VAL A CA 1
ATOM 1790 C C . VAL A 1 230 ? -11.756 -6.828 11.412 1.00 96.44 230 VAL A C 1
ATOM 1792 O O . VAL A 1 230 ? -11.669 -5.994 10.514 1.00 96.44 230 VAL A O 1
ATOM 1795 N N . THR A 1 231 ? -11.451 -8.115 11.227 1.00 95.62 231 THR A N 1
ATOM 1796 C CA . THR A 1 231 ? -11.003 -8.658 9.935 1.00 95.62 231 THR A CA 1
ATOM 1797 C C . THR A 1 231 ? -12.017 -8.381 8.820 1.00 95.62 231 THR A C 1
ATOM 1799 O O . THR A 1 231 ? -11.650 -7.905 7.748 1.00 95.62 231 THR A O 1
ATOM 1802 N N . ALA A 1 232 ? -13.308 -8.626 9.062 1.00 94.06 232 ALA A N 1
ATOM 1803 C CA . ALA A 1 232 ? -14.363 -8.374 8.079 1.00 94.06 232 ALA A CA 1
ATOM 1804 C C . ALA A 1 232 ? -14.558 -6.878 7.777 1.00 94.06 232 ALA A C 1
ATOM 1806 O O . ALA A 1 232 ? -14.888 -6.509 6.651 1.00 94.06 232 ALA A O 1
ATOM 1807 N N . TRP A 1 233 ? -14.362 -6.011 8.771 1.00 95.69 233 TRP A N 1
ATOM 1808 C CA . TRP A 1 233 ? -14.375 -4.564 8.589 1.00 95.69 233 TRP A CA 1
ATOM 1809 C C . TRP A 1 233 ? -13.209 -4.099 7.708 1.00 95.69 233 TRP A C 1
ATOM 1811 O O . TRP A 1 233 ? -13.451 -3.364 6.753 1.00 95.69 233 TRP A O 1
ATOM 1821 N N . LEU A 1 234 ? -11.988 -4.590 7.944 1.00 95.12 234 LEU A N 1
ATOM 1822 C CA . LEU A 1 234 ? -10.828 -4.307 7.091 1.00 95.12 234 LEU A CA 1
ATOM 1823 C C . LEU A 1 234 ? -11.029 -4.805 5.658 1.00 95.12 234 LEU A C 1
ATOM 1825 O O . LEU A 1 234 ? -10.789 -4.050 4.724 1.00 95.12 234 LEU A O 1
ATOM 1829 N N . ALA A 1 235 ? -11.555 -6.018 5.476 1.00 93.50 235 ALA A N 1
ATOM 1830 C CA . ALA A 1 235 ? -11.880 -6.556 4.154 1.00 93.50 235 ALA A CA 1
ATOM 1831 C C . ALA A 1 235 ? -12.956 -5.733 3.419 1.00 93.50 235 ALA A C 1
ATOM 1833 O O . ALA A 1 235 ? -12.983 -5.689 2.194 1.00 93.50 235 ALA A O 1
ATOM 1834 N N . ALA A 1 236 ? -13.860 -5.080 4.157 1.00 92.94 236 ALA A N 1
ATOM 1835 C CA . ALA A 1 236 ? -14.863 -4.191 3.577 1.00 92.94 236 ALA A CA 1
ATOM 1836 C C . ALA A 1 236 ? -14.300 -2.808 3.211 1.00 92.94 236 ALA A C 1
ATOM 1838 O O . ALA A 1 236 ? -14.848 -2.161 2.322 1.00 92.94 236 ALA A O 1
ATOM 1839 N N . LEU A 1 237 ? -13.256 -2.344 3.908 1.00 93.12 237 LEU A N 1
ATOM 1840 C CA . LEU A 1 237 ? -12.523 -1.121 3.563 1.00 93.12 237 LEU A CA 1
ATOM 1841 C C . LEU A 1 237 ? -11.610 -1.353 2.357 1.00 93.12 237 LEU A C 1
ATOM 1843 O O . LEU A 1 237 ? -11.629 -0.580 1.404 1.00 93.12 237 LEU A O 1
ATOM 1847 N N . TYR A 1 238 ? -10.856 -2.448 2.396 1.00 92.69 238 TYR A N 1
ATOM 1848 C CA . TYR A 1 238 ? -9.882 -2.832 1.386 1.00 92.69 238 TYR A CA 1
ATOM 1849 C C . TYR A 1 238 ? -10.153 -4.283 0.973 1.00 92.69 238 TYR A C 1
ATOM 1851 O O . TYR A 1 238 ? -9.653 -5.214 1.615 1.00 92.69 238 TYR A O 1
ATOM 1859 N N . PRO A 1 239 ? -10.973 -4.501 -0.070 1.00 90.69 239 PRO A N 1
ATOM 1860 C CA . PRO A 1 239 ? -11.253 -5.838 -0.574 1.00 90.69 239 PRO A CA 1
ATOM 1861 C C . PRO A 1 239 ? -9.961 -6.570 -0.963 1.00 90.69 239 PRO A C 1
ATOM 1863 O O . PRO A 1 239 ? -9.092 -5.963 -1.592 1.00 90.69 239 PRO A O 1
ATOM 1866 N N . PRO A 1 240 ? -9.799 -7.849 -0.583 1.00 87.44 240 PRO A N 1
ATOM 1867 C CA . PRO A 1 240 ? -8.637 -8.624 -0.988 1.00 87.44 240 PRO A CA 1
ATOM 1868 C C . PRO A 1 240 ? -8.685 -8.951 -2.482 1.00 87.44 240 PRO A C 1
ATOM 1870 O O . PRO A 1 240 ? -9.759 -9.126 -3.063 1.00 87.44 240 PRO A O 1
ATOM 1873 N N . GLU A 1 241 ? -7.507 -9.110 -3.081 1.00 79.38 241 GLU A N 1
ATOM 1874 C CA . GLU A 1 241 ? -7.391 -9.649 -4.434 1.00 79.38 241 GLU A CA 1
ATOM 1875 C C . GLU A 1 241 ? -7.893 -11.106 -4.461 1.00 79.38 241 GLU A C 1
ATOM 1877 O O . GLU A 1 241 ? -7.471 -11.902 -3.612 1.00 79.38 241 GLU A O 1
ATOM 1882 N N . PRO A 1 242 ? -8.758 -11.500 -5.418 1.00 70.75 242 PRO A N 1
ATOM 1883 C CA . PRO A 1 242 ? -9.433 -12.805 -5.409 1.00 70.75 242 PRO A CA 1
ATOM 1884 C C . PRO A 1 242 ? -8.505 -14.026 -5.343 1.00 70.75 242 PRO A C 1
ATOM 1886 O O . PRO A 1 242 ? -8.921 -15.094 -4.901 1.00 70.75 242 PRO A O 1
ATOM 1889 N N . THR A 1 243 ? -7.261 -13.887 -5.800 1.00 66.12 243 THR A N 1
ATOM 1890 C CA . THR A 1 243 ? -6.281 -14.974 -5.931 1.00 66.12 243 THR A CA 1
ATOM 1891 C C . THR A 1 243 ? -5.248 -15.023 -4.808 1.00 66.12 243 THR A C 1
ATOM 1893 O O . THR A 1 243 ? -4.565 -16.033 -4.675 1.00 66.12 243 THR A O 1
ATOM 1896 N N . ALA A 1 244 ? -5.136 -13.975 -3.986 1.00 67.06 244 ALA A N 1
ATOM 1897 C CA . ALA A 1 244 ? -4.021 -13.817 -3.050 1.00 67.06 244 ALA A CA 1
ATOM 1898 C C . ALA A 1 244 ? -4.194 -14.592 -1.727 1.00 67.06 244 ALA A C 1
ATOM 1900 O O . ALA A 1 244 ? -3.273 -14.624 -0.915 1.00 67.06 244 ALA A O 1
ATOM 1901 N N . GLY A 1 245 ? -5.380 -15.153 -1.450 1.00 75.31 245 GLY A N 1
ATOM 1902 C CA . GLY A 1 245 ? -5.705 -15.849 -0.189 1.00 75.31 245 GLY A CA 1
ATOM 1903 C C . GLY A 1 245 ? -5.778 -14.949 1.059 1.00 75.31 245 GLY A C 1
ATOM 1904 O O . GLY A 1 245 ? -6.347 -15.352 2.073 1.00 75.31 245 GLY A O 1
ATOM 1905 N N . ARG A 1 246 ? -5.269 -13.714 0.963 1.00 86.06 246 ARG A N 1
ATOM 1906 C CA . ARG A 1 246 ? -5.202 -12.735 2.050 1.00 86.06 246 ARG A CA 1
ATOM 1907 C C . ARG A 1 246 ? -6.594 -12.273 2.489 1.00 86.06 246 ARG A C 1
ATOM 1909 O O . ARG A 1 246 ? -7.488 -12.122 1.657 1.00 86.06 246 ARG A O 1
ATOM 1916 N N . PRO A 1 247 ? -6.787 -11.983 3.785 1.00 89.44 247 PRO A N 1
ATOM 1917 C CA . PRO A 1 247 ? -8.080 -11.559 4.308 1.00 89.44 247 PRO A CA 1
ATOM 1918 C C . PRO A 1 247 ? -8.482 -10.123 3.920 1.00 89.44 247 PRO A C 1
ATOM 1920 O O . PRO A 1 247 ? -9.677 -9.834 3.920 1.00 89.44 247 PRO A O 1
ATOM 1923 N N . TRP A 1 248 ? -7.536 -9.235 3.590 1.00 92.50 248 TRP A N 1
ATOM 1924 C CA . TRP A 1 248 ? -7.791 -7.850 3.162 1.00 92.50 248 TRP A CA 1
ATOM 1925 C C . TRP A 1 248 ? -6.705 -7.325 2.208 1.00 92.50 248 TRP A C 1
ATOM 1927 O O . TRP A 1 248 ? -5.605 -7.877 2.134 1.00 92.50 248 TRP A O 1
ATOM 1937 N N . GLY A 1 249 ? -7.034 -6.258 1.476 1.00 90.50 249 GLY A N 1
ATOM 1938 C CA . GLY A 1 249 ? -6.118 -5.476 0.643 1.00 90.50 249 GLY A CA 1
ATOM 1939 C C . GLY A 1 249 ? -5.405 -4.356 1.415 1.00 90.50 249 GLY A C 1
ATOM 1940 O O . GLY A 1 249 ? -5.528 -4.240 2.631 1.00 90.50 249 GLY A O 1
ATOM 1941 N N . ALA A 1 250 ? -4.659 -3.507 0.711 1.00 88.38 250 ALA A N 1
ATOM 1942 C CA . ALA A 1 250 ? -3.890 -2.417 1.316 1.00 88.38 250 ALA A CA 1
ATOM 1943 C C . ALA A 1 250 ? -4.528 -1.041 1.073 1.00 88.38 250 ALA A C 1
ATOM 1945 O O . ALA A 1 250 ? -5.192 -0.825 0.058 1.00 88.38 250 ALA A O 1
ATOM 1946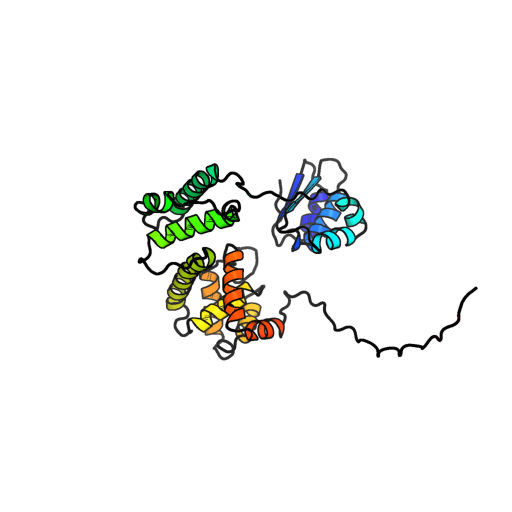 N N . LEU A 1 251 ? -4.258 -0.093 1.975 1.00 91.69 251 LEU A N 1
ATOM 1947 C CA . LEU A 1 251 ? -4.526 1.322 1.726 1.00 91.69 251 LEU A CA 1
ATOM 1948 C C . LEU A 1 251 ? -3.593 1.823 0.622 1.00 91.69 251 LEU A C 1
ATOM 1950 O O . LEU A 1 251 ? -2.377 1.681 0.728 1.00 91.69 251 LEU A O 1
ATOM 1954 N N . GLN A 1 252 ? -4.171 2.428 -0.414 1.00 88.69 252 GLN A N 1
ATOM 1955 C CA . GLN A 1 252 ? -3.437 3.014 -1.530 1.00 88.69 252 GLN A CA 1
ATOM 1956 C C . GLN A 1 252 ? -3.615 4.541 -1.575 1.00 88.69 252 GLN A C 1
ATOM 1958 O O . GLN A 1 252 ? -4.711 5.035 -1.297 1.00 88.69 252 GLN A O 1
ATOM 1963 N N . PRO A 1 253 ? -2.579 5.297 -1.981 1.00 90.50 253 PRO A N 1
ATOM 1964 C CA . PRO A 1 253 ? -1.212 4.833 -2.236 1.00 90.50 253 PRO A CA 1
ATOM 1965 C C . PRO A 1 253 ? -0.485 4.455 -0.936 1.00 90.50 253 PRO A C 1
ATOM 1967 O O . PRO A 1 253 ? -0.795 5.006 0.121 1.00 90.50 253 PRO A O 1
ATOM 1970 N N . ASP A 1 254 ? 0.533 3.593 -1.028 1.00 88.81 254 ASP A N 1
ATOM 1971 C CA . ASP A 1 254 ? 1.343 3.151 0.123 1.00 88.81 254 ASP A CA 1
ATOM 1972 C C . ASP A 1 254 ? 1.834 4.313 0.995 1.00 88.81 254 ASP A C 1
ATOM 1974 O O . ASP A 1 254 ? 1.855 4.203 2.215 1.00 88.81 254 ASP A O 1
ATOM 1978 N N . ARG A 1 255 ? 2.140 5.469 0.386 1.00 91.44 255 ARG A N 1
ATOM 1979 C CA . ARG A 1 255 ? 2.560 6.680 1.104 1.00 91.44 255 ARG A CA 1
ATOM 1980 C C . ARG A 1 255 ? 1.555 7.121 2.181 1.00 91.44 255 ARG A C 1
ATOM 1982 O O . ARG A 1 255 ? 1.969 7.617 3.224 1.00 91.44 255 ARG A O 1
ATOM 1989 N N . LEU A 1 256 ? 0.247 6.935 1.969 1.00 94.31 256 LEU A N 1
ATOM 1990 C CA . LEU A 1 256 ? -0.761 7.221 2.999 1.00 94.31 256 LEU A CA 1
ATOM 1991 C C . LEU A 1 256 ? -0.710 6.195 4.134 1.00 94.31 256 LEU A C 1
ATOM 1993 O O . LEU A 1 256 ? -0.822 6.571 5.299 1.00 94.31 256 LEU A O 1
ATOM 1997 N N . ALA A 1 257 ? -0.510 4.916 3.806 1.00 92.62 257 ALA A N 1
ATOM 1998 C CA . ALA A 1 257 ? -0.368 3.854 4.798 1.00 92.62 257 ALA A CA 1
ATOM 1999 C C . ALA A 1 257 ? 0.892 4.065 5.654 1.00 92.62 257 ALA A C 1
ATOM 2001 O O . ALA A 1 257 ? 0.818 3.987 6.878 1.00 92.62 257 ALA A O 1
ATOM 2002 N N . GLU A 1 258 ? 2.012 4.420 5.018 1.00 93.56 258 GLU A N 1
ATOM 2003 C CA . GLU A 1 258 ? 3.283 4.785 5.652 1.00 93.56 258 GLU A CA 1
ATOM 2004 C C . GLU A 1 258 ? 3.119 6.008 6.567 1.00 93.56 258 GLU A C 1
ATOM 2006 O O . GLU A 1 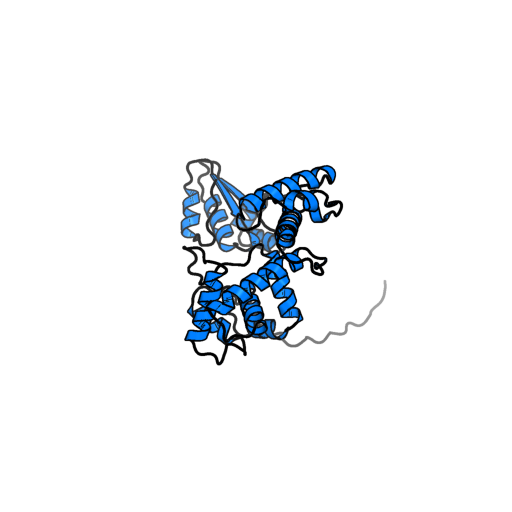258 ? 3.541 5.970 7.722 1.00 93.56 258 GLU A O 1
ATOM 2011 N N . ARG A 1 259 ? 2.450 7.072 6.095 1.00 94.81 259 ARG A N 1
ATOM 2012 C CA . ARG A 1 259 ? 2.169 8.276 6.895 1.00 94.81 259 ARG A CA 1
ATOM 2013 C C . ARG A 1 259 ? 1.301 7.950 8.116 1.00 94.81 259 ARG A C 1
ATOM 2015 O O . ARG A 1 259 ? 1.634 8.368 9.222 1.00 94.81 259 ARG A O 1
ATOM 2022 N N . HIS A 1 260 ? 0.221 7.178 7.947 1.00 95.44 260 HIS A N 1
ATOM 2023 C CA . HIS A 1 260 ? -0.648 6.760 9.059 1.00 95.44 260 HIS A CA 1
ATOM 2024 C C . HIS A 1 260 ? 0.101 5.888 10.070 1.00 95.44 260 HIS A C 1
ATOM 2026 O O . HIS A 1 260 ? 0.060 6.161 11.268 1.00 95.44 260 HIS A O 1
ATOM 2032 N N . ALA A 1 261 ? 0.825 4.873 9.594 1.00 94.38 261 ALA A N 1
ATOM 2033 C CA . ALA A 1 261 ? 1.621 4.004 10.450 1.00 94.38 261 ALA A CA 1
ATOM 2034 C C . ALA A 1 261 ? 2.712 4.787 11.194 1.00 94.38 261 ALA A C 1
ATOM 2036 O O . ALA A 1 261 ? 2.914 4.560 12.382 1.00 94.38 261 ALA A O 1
ATOM 2037 N N . GLY A 1 262 ? 3.371 5.744 10.534 1.00 94.44 262 GLY A N 1
ATOM 2038 C CA . GLY A 1 262 ? 4.358 6.626 11.154 1.00 94.44 262 GLY A CA 1
ATOM 2039 C C . GLY A 1 262 ? 3.772 7.460 12.296 1.00 94.44 262 GLY A C 1
ATOM 2040 O O . GLY A 1 262 ? 4.375 7.533 13.369 1.00 94.44 262 GLY A O 1
ATOM 2041 N N . HIS A 1 263 ? 2.576 8.031 12.110 1.00 94.19 263 HIS A N 1
ATOM 2042 C CA . HIS A 1 263 ? 1.864 8.758 13.169 1.00 94.19 263 HIS A CA 1
ATOM 2043 C C . HIS A 1 263 ? 1.501 7.846 14.348 1.00 94.19 263 HIS A C 1
ATOM 2045 O O . HIS A 1 263 ? 1.774 8.194 15.497 1.00 94.19 263 HIS A O 1
ATOM 2051 N N . GLU A 1 264 ? 0.948 6.661 14.080 1.00 94.88 264 GLU A N 1
ATOM 2052 C CA . GLU A 1 264 ? 0.567 5.700 15.126 1.00 94.88 264 GLU A CA 1
ATOM 2053 C C . GLU A 1 264 ? 1.778 5.160 15.897 1.00 94.88 264 GLU A C 1
ATOM 2055 O O . GLU A 1 264 ? 1.737 5.073 17.122 1.00 94.88 264 GLU A O 1
ATOM 2060 N N . LEU A 1 265 ? 2.881 4.848 15.213 1.00 94.75 265 LEU A N 1
ATOM 2061 C CA . LEU A 1 265 ? 4.126 4.414 15.851 1.00 94.75 265 LEU A CA 1
ATOM 2062 C C . LEU A 1 265 ? 4.766 5.531 16.681 1.00 94.75 265 LEU A C 1
ATOM 2064 O O . LEU A 1 265 ? 5.320 5.262 17.744 1.00 94.75 265 LEU A O 1
ATOM 2068 N N . SER A 1 266 ? 4.657 6.784 16.237 1.00 94.00 266 SER A N 1
ATOM 2069 C CA . SER A 1 266 ? 5.142 7.938 17.004 1.00 94.00 266 SER A CA 1
ATOM 2070 C C . SER A 1 266 ? 4.312 8.165 18.271 1.00 94.00 266 SER A C 1
ATOM 2072 O O . SER A 1 266 ? 4.865 8.464 19.327 1.00 94.00 266 SER A O 1
ATOM 2074 N N . ALA A 1 267 ? 2.989 7.990 18.188 1.00 92.62 267 ALA A N 1
ATOM 2075 C CA . ALA A 1 267 ? 2.082 8.121 19.327 1.00 92.62 267 ALA A CA 1
ATOM 2076 C C . ALA A 1 267 ? 2.129 6.911 20.280 1.00 92.62 267 ALA A C 1
ATOM 2078 O O . ALA A 1 267 ? 1.913 7.057 21.484 1.00 92.62 267 ALA A O 1
ATOM 2079 N N . ASN A 1 268 ? 2.417 5.717 19.757 1.00 92.00 268 ASN A N 1
ATOM 2080 C CA . ASN A 1 268 ? 2.469 4.458 20.495 1.00 92.00 268 ASN A CA 1
ATOM 2081 C C . ASN A 1 268 ? 3.671 3.594 20.052 1.00 92.00 268 ASN A C 1
ATOM 2083 O O . ASN A 1 268 ? 3.492 2.591 19.353 1.00 92.00 268 ASN A O 1
ATOM 2087 N N . PRO A 1 269 ? 4.896 3.918 20.509 1.00 91.88 269 PRO A N 1
ATOM 2088 C CA . PRO A 1 269 ? 6.108 3.193 20.109 1.00 91.88 269 PRO A CA 1
ATOM 2089 C C . PRO A 1 269 ? 6.088 1.701 20.463 1.00 91.88 269 PRO A C 1
ATOM 2091 O O . PRO A 1 269 ? 6.623 0.877 19.726 1.00 91.88 269 PRO A O 1
ATOM 2094 N N . ALA A 1 270 ? 5.392 1.331 21.545 1.00 91.12 270 ALA A N 1
ATOM 2095 C CA . ALA A 1 270 ? 5.250 -0.057 21.985 1.00 91.12 270 ALA A CA 1
ATOM 2096 C C . ALA A 1 270 ? 4.499 -0.947 20.975 1.00 91.12 270 ALA A C 1
ATOM 2098 O O . ALA A 1 270 ? 4.508 -2.170 21.111 1.00 91.12 270 ALA A O 1
ATOM 2099 N N . LEU A 1 271 ? 3.819 -0.364 19.979 1.00 91.69 271 LEU A N 1
ATOM 2100 C CA . LEU A 1 271 ? 3.228 -1.124 18.881 1.00 91.69 271 LEU A CA 1
ATOM 2101 C C . LEU A 1 271 ? 4.306 -1.863 18.074 1.00 91.69 271 LEU A C 1
ATOM 2103 O O . LEU A 1 271 ? 4.114 -3.041 17.787 1.00 91.69 271 LEU A O 1
ATOM 2107 N N . ALA A 1 272 ? 5.439 -1.221 17.767 1.00 91.00 272 ALA A N 1
ATOM 2108 C CA . ALA A 1 272 ? 6.523 -1.851 17.009 1.00 91.00 272 ALA A CA 1
ATOM 2109 C C . ALA A 1 272 ? 7.060 -3.095 17.729 1.00 91.00 272 ALA A C 1
ATOM 2111 O O . ALA A 1 272 ? 7.127 -4.171 17.137 1.00 91.00 272 ALA A O 1
ATOM 2112 N N . ASP A 1 273 ? 7.355 -2.967 19.025 1.00 90.31 273 ASP A N 1
ATOM 2113 C CA . ASP A 1 273 ? 7.888 -4.066 19.834 1.00 90.31 273 ASP A CA 1
ATOM 2114 C C . ASP A 1 273 ? 6.937 -5.268 19.859 1.00 90.31 273 ASP A C 1
ATOM 2116 O O . ASP A 1 273 ? 7.369 -6.412 19.743 1.00 90.31 273 ASP A O 1
ATOM 2120 N N . ARG A 1 274 ? 5.625 -5.022 19.960 1.00 89.94 274 ARG A N 1
ATOM 2121 C CA . ARG A 1 274 ? 4.610 -6.088 19.960 1.00 89.94 274 ARG A CA 1
ATOM 2122 C C . ARG A 1 274 ? 4.521 -6.804 18.620 1.00 89.94 274 ARG A C 1
ATOM 2124 O O . ARG A 1 274 ? 4.422 -8.026 18.606 1.00 89.94 274 ARG A O 1
ATOM 2131 N N . LEU A 1 275 ? 4.557 -6.059 17.515 1.00 89.12 275 LEU A N 1
ATOM 2132 C CA . LEU A 1 275 ? 4.506 -6.639 16.171 1.00 89.12 275 LEU A CA 1
ATOM 2133 C C . LEU A 1 275 ? 5.770 -7.453 15.854 1.00 89.12 275 LEU A C 1
ATOM 2135 O O . LEU A 1 275 ? 5.693 -8.436 15.125 1.00 89.12 275 LEU A O 1
ATOM 2139 N N . LEU A 1 276 ? 6.918 -7.078 16.426 1.00 85.38 276 LEU A N 1
ATOM 2140 C CA . LEU A 1 276 ? 8.184 -7.797 16.260 1.00 85.38 276 LEU A CA 1
ATOM 2141 C C . LEU A 1 276 ? 8.354 -8.985 17.222 1.00 85.38 276 LEU A C 1
ATOM 2143 O O . LEU A 1 276 ? 9.168 -9.866 16.949 1.00 85.38 276 LEU A O 1
ATOM 2147 N N . ALA A 1 277 ? 7.619 -9.022 18.339 1.00 76.00 277 ALA A N 1
ATOM 2148 C CA . ALA A 1 277 ? 7.743 -10.064 19.363 1.00 76.00 277 ALA A CA 1
ATOM 2149 C C . ALA A 1 277 ? 7.220 -11.442 18.919 1.00 76.00 277 ALA A C 1
ATOM 2151 O O . ALA A 1 277 ? 7.710 -12.460 19.407 1.00 76.00 277 ALA A O 1
ATOM 2152 N N . ASP A 1 278 ? 6.266 -11.486 17.988 1.00 64.75 278 ASP A N 1
ATOM 2153 C CA . ASP A 1 278 ? 5.834 -12.713 17.314 1.00 64.75 278 ASP A CA 1
ATOM 2154 C C . ASP A 1 278 ? 5.871 -12.488 15.797 1.00 64.75 278 ASP A C 1
ATOM 2156 O O . ASP A 1 278 ? 4.861 -12.110 15.194 1.00 64.75 278 ASP A O 1
ATOM 2160 N N . PRO A 1 279 ? 7.045 -12.657 15.160 1.00 54.25 279 PRO A N 1
ATOM 2161 C CA . PRO A 1 279 ? 7.131 -12.592 13.719 1.00 54.25 279 PRO A CA 1
ATOM 2162 C C . PRO A 1 279 ? 6.381 -13.808 13.173 1.00 54.25 279 PRO A C 1
ATOM 2164 O O . PRO A 1 279 ? 6.913 -14.926 13.121 1.00 54.25 279 PRO A O 1
ATOM 2167 N N . GLY A 1 280 ? 5.129 -13.584 12.767 1.00 52.97 280 GLY A N 1
ATOM 2168 C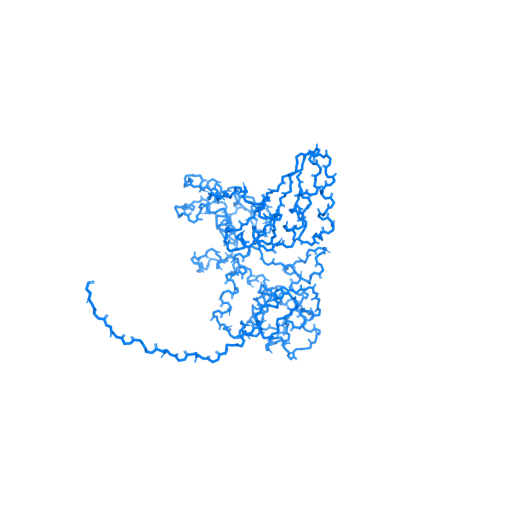 CA . GLY A 1 280 ? 4.386 -14.515 11.929 1.00 52.97 280 GLY A CA 1
ATOM 2169 C C . GLY A 1 280 ? 5.231 -14.953 10.719 1.00 52.97 280 GLY A C 1
ATOM 2170 O O . GLY A 1 280 ? 6.245 -14.326 10.392 1.00 52.97 280 GLY A O 1
ATOM 2171 N N . PRO A 1 281 ? 4.855 -16.036 10.024 1.00 48.62 281 PRO A N 1
ATOM 2172 C CA . PRO A 1 281 ? 5.696 -16.663 8.998 1.00 48.62 281 PRO A CA 1
ATOM 2173 C C . PRO A 1 281 ? 6.039 -15.764 7.790 1.00 48.62 281 PRO A C 1
ATOM 2175 O O . PRO A 1 281 ? 6.863 -16.162 6.972 1.00 48.62 281 PRO A O 1
ATOM 2178 N N . GLY A 1 282 ? 5.467 -14.557 7.687 1.00 44.09 282 GLY A N 1
ATOM 2179 C CA . GLY A 1 282 ? 5.806 -13.540 6.686 1.00 44.09 282 GLY A CA 1
ATOM 2180 C C . GLY A 1 282 ? 7.077 -12.718 6.958 1.00 44.09 282 GLY A C 1
ATOM 2181 O O . GLY A 1 282 ? 7.501 -11.975 6.076 1.00 44.09 282 GLY A O 1
ATOM 2182 N N . TRP A 1 283 ? 7.713 -12.831 8.131 1.00 42.28 283 TRP A N 1
ATOM 2183 C CA . TRP A 1 283 ? 8.999 -12.165 8.390 1.00 42.28 283 TRP A CA 1
ATOM 2184 C C . TRP A 1 283 ? 10.175 -13.080 8.005 1.00 42.28 283 TRP A C 1
ATOM 2186 O O . TRP A 1 283 ? 10.214 -14.230 8.458 1.00 42.28 283 TRP A O 1
ATOM 2196 N N . PRO A 1 284 ? 11.179 -12.616 7.232 1.00 35.78 284 PRO A N 1
ATOM 2197 C CA . PRO A 1 284 ? 12.385 -13.397 6.988 1.00 35.78 284 PRO A CA 1
ATOM 2198 C C . PRO A 1 284 ? 13.099 -13.668 8.319 1.00 35.78 284 PRO A C 1
ATOM 2200 O O . PRO A 1 284 ? 13.685 -12.786 8.947 1.00 35.78 284 PRO A O 1
ATOM 2203 N N . ARG A 1 285 ? 13.027 -14.922 8.776 1.00 35.41 285 ARG A N 1
ATOM 2204 C CA . ARG A 1 285 ? 13.698 -15.413 9.983 1.00 35.41 285 ARG A CA 1
ATOM 2205 C C . ARG A 1 285 ? 15.201 -15.537 9.749 1.00 35.41 285 ARG A C 1
ATOM 2207 O O . ARG A 1 285 ? 15.724 -16.642 9.673 1.00 35.41 285 ARG A O 1
ATOM 2214 N N . THR A 1 286 ? 15.916 -14.424 9.672 1.00 42.53 286 THR A N 1
ATOM 2215 C CA . THR A 1 286 ? 17.382 -14.438 9.739 1.00 42.53 286 THR A CA 1
ATOM 2216 C C . THR A 1 286 ? 17.893 -13.219 10.483 1.00 42.53 286 THR A C 1
ATOM 2218 O O . THR A 1 286 ? 18.270 -12.222 9.885 1.00 42.53 286 THR A O 1
ATOM 2221 N N . CYS A 1 287 ? 17.926 -13.337 11.805 1.00 30.92 287 CYS A N 1
ATOM 2222 C CA . CYS A 1 287 ? 18.951 -12.719 12.638 1.00 30.92 287 CYS A CA 1
ATOM 2223 C C . CYS A 1 287 ? 19.066 -13.559 13.912 1.00 30.92 287 CYS A C 1
ATOM 2225 O O . CYS A 1 287 ? 18.542 -13.215 14.966 1.00 30.92 287 CYS A O 1
ATOM 2227 N N . SER A 1 288 ? 19.724 -14.717 13.807 1.00 30.77 288 SER A N 1
ATOM 2228 C CA . SER A 1 288 ? 20.289 -15.341 15.002 1.00 30.77 288 SER A CA 1
ATOM 2229 C C . SER A 1 288 ? 21.421 -14.434 15.490 1.00 30.77 288 SER A C 1
ATOM 2231 O O . SER A 1 288 ? 22.294 -14.098 14.685 1.00 30.77 288 SER A O 1
ATOM 2233 N N . PRO A 1 289 ? 21.446 -14.021 16.768 1.00 34.09 289 PRO A N 1
ATOM 2234 C CA . PRO A 1 289 ? 22.587 -13.300 17.300 1.00 34.09 289 PRO A CA 1
ATOM 2235 C C . PRO A 1 289 ? 23.790 -14.242 17.248 1.00 34.09 289 PRO A C 1
ATOM 2237 O O . PRO A 1 289 ? 23.863 -15.228 17.983 1.00 34.09 289 PRO A O 1
ATOM 2240 N N . SER A 1 290 ? 24.716 -13.958 16.330 1.00 35.66 290 SER A N 1
ATOM 2241 C CA . SER A 1 290 ? 26.028 -14.592 16.308 1.00 35.66 290 SER A CA 1
ATOM 2242 C C . SER A 1 290 ? 26.639 -14.410 17.689 1.00 35.66 290 SER A C 1
ATOM 2244 O O . SER A 1 290 ? 26.827 -13.286 18.155 1.00 35.66 290 SER A O 1
ATOM 2246 N N . THR A 1 291 ? 26.915 -15.524 18.354 1.00 37.22 291 THR A N 1
ATOM 2247 C CA . THR A 1 291 ? 27.560 -15.574 19.659 1.00 37.22 291 THR A CA 1
ATOM 2248 C C . THR A 1 291 ? 28.934 -14.926 19.510 1.00 37.22 291 THR A C 1
ATOM 2250 O O . THR A 1 291 ? 29.867 -15.521 18.974 1.00 37.22 291 THR A O 1
ATOM 2253 N N . ALA A 1 292 ? 29.048 -13.658 19.903 1.00 38.53 292 ALA A N 1
ATOM 2254 C CA . ALA A 1 292 ? 30.317 -12.956 19.935 1.00 38.53 292 ALA A CA 1
ATOM 2255 C C . ALA A 1 292 ? 31.199 -13.634 20.992 1.00 38.53 292 ALA A C 1
ATOM 2257 O O . ALA A 1 292 ? 30.933 -13.552 22.191 1.00 38.53 292 ALA A O 1
ATOM 2258 N N . GLY A 1 293 ? 32.223 -14.356 20.531 1.00 39.56 293 GLY A N 1
ATOM 2259 C CA . GLY A 1 293 ? 33.294 -14.860 21.384 1.00 39.56 293 GLY A CA 1
ATOM 2260 C C . GLY A 1 293 ? 34.014 -13.705 22.095 1.00 39.56 293 GLY A C 1
ATOM 2261 O O . GLY A 1 293 ? 33.999 -12.572 21.605 1.00 39.56 293 GLY A O 1
ATOM 2262 N N . PRO A 1 294 ? 34.632 -13.960 23.259 1.00 40.91 294 PRO A N 1
ATOM 2263 C CA . PRO A 1 294 ? 35.140 -12.901 24.119 1.00 40.91 294 PRO A CA 1
ATOM 2264 C C . PRO A 1 294 ? 36.271 -12.107 23.440 1.00 40.91 294 PRO A C 1
ATOM 2266 O O . PRO A 1 294 ? 37.038 -12.666 22.647 1.00 40.91 294 PRO A O 1
ATOM 2269 N N . PRO A 1 295 ? 36.406 -10.807 23.755 1.00 38.38 295 PRO A N 1
ATOM 2270 C CA . PRO A 1 295 ? 37.382 -9.934 23.119 1.00 38.38 295 PRO A CA 1
ATOM 2271 C C . PRO A 1 295 ? 38.812 -10.386 23.436 1.00 38.38 295 PRO A C 1
ATOM 2273 O O . PRO A 1 295 ? 39.205 -10.515 24.597 1.00 38.38 295 PRO A O 1
ATOM 2276 N N . ARG A 1 296 ? 39.614 -10.608 22.386 1.00 39.62 296 ARG A N 1
ATOM 2277 C CA . ARG A 1 296 ? 41.063 -10.816 22.515 1.00 39.62 296 ARG A CA 1
ATOM 2278 C C . ARG A 1 296 ? 41.701 -9.517 23.004 1.00 39.62 296 ARG A C 1
ATOM 2280 O O . ARG A 1 296 ? 41.516 -8.461 22.406 1.00 39.62 296 ARG A O 1
ATOM 2287 N N . THR A 1 297 ? 42.464 -9.620 24.083 1.00 44.25 297 THR A N 1
ATOM 2288 C CA . THR A 1 297 ? 43.267 -8.538 24.652 1.00 44.25 297 THR A CA 1
ATOM 2289 C C . THR A 1 297 ? 44.293 -8.003 23.642 1.00 44.25 297 THR A C 1
ATOM 2291 O O . THR A 1 297 ? 44.890 -8.786 22.893 1.00 44.25 297 THR A O 1
ATOM 2294 N N . PRO A 1 298 ? 44.540 -6.681 23.606 1.00 37.81 298 PRO A N 1
ATOM 2295 C CA . PRO A 1 298 ? 45.538 -6.099 22.722 1.00 37.81 298 PRO A CA 1
ATOM 2296 C C . PRO A 1 298 ? 46.947 -6.447 23.213 1.00 37.81 298 PRO A C 1
ATOM 2298 O O . PRO A 1 298 ? 47.337 -6.125 24.336 1.00 37.81 298 PRO A O 1
ATOM 2301 N N . ARG A 1 299 ? 47.727 -7.108 22.351 1.00 35.19 299 ARG A N 1
ATOM 2302 C CA . ARG A 1 299 ? 49.172 -7.264 22.529 1.00 35.19 299 ARG A CA 1
ATOM 2303 C C . ARG A 1 299 ? 49.840 -5.911 22.292 1.00 35.19 299 ARG A C 1
ATOM 2305 O O . ARG A 1 299 ? 49.821 -5.387 21.183 1.00 35.19 299 ARG A O 1
ATOM 2312 N N . SER A 1 300 ? 50.443 -5.384 23.346 1.00 36.94 300 SER A N 1
ATOM 2313 C CA . SER A 1 300 ? 51.426 -4.310 23.323 1.00 36.94 300 SER A CA 1
ATOM 2314 C C . SER A 1 300 ? 52.595 -4.681 22.402 1.00 36.94 300 SER A C 1
ATOM 2316 O O . SER A 1 300 ? 53.217 -5.730 22.569 1.00 36.94 300 SER A O 1
ATOM 2318 N N . ALA A 1 301 ? 52.901 -3.811 21.439 1.00 36.22 301 ALA A N 1
ATOM 2319 C CA . ALA A 1 301 ? 54.139 -3.856 20.673 1.00 36.22 301 ALA A CA 1
ATOM 2320 C C . ALA A 1 301 ? 54.866 -2.522 20.852 1.00 36.22 301 ALA A C 1
ATOM 2322 O O . ALA A 1 301 ? 54.429 -1.463 20.407 1.00 36.22 301 ALA A O 1
ATOM 2323 N N . THR A 1 302 ? 55.950 -2.629 21.603 1.00 36.28 302 THR A N 1
ATOM 2324 C CA . THR A 1 302 ? 56.921 -1.615 21.981 1.00 36.28 302 THR A CA 1
ATOM 2325 C C . THR A 1 302 ? 57.626 -1.029 20.755 1.00 36.28 302 THR A C 1
ATOM 2327 O O . THR A 1 302 ? 57.946 -1.741 19.807 1.00 36.28 302 THR A O 1
ATOM 2330 N N . ALA A 1 303 ? 57.887 0.276 20.822 1.00 34.72 303 ALA A N 1
ATOM 2331 C CA . ALA A 1 303 ? 58.704 1.060 19.904 1.00 34.72 303 ALA A CA 1
ATOM 2332 C C . ALA A 1 303 ? 60.089 0.454 19.639 1.00 34.72 303 ALA A C 1
ATOM 2334 O O . ALA A 1 303 ? 60.706 0.007 20.596 1.00 34.72 303 ALA A O 1
ATOM 2335 N N . TRP A 1 304 ? 60.605 0.579 18.406 1.00 33.28 304 TRP A N 1
ATOM 2336 C CA . TRP A 1 304 ? 62.031 0.804 18.122 1.00 33.28 304 TRP A CA 1
ATOM 2337 C C . TRP A 1 304 ? 62.221 1.635 16.838 1.00 33.28 304 TRP A C 1
ATOM 2339 O O . TRP A 1 304 ? 61.452 1.564 15.884 1.00 33.28 304 TRP A O 1
ATOM 2349 N N . THR A 1 305 ? 63.239 2.484 16.912 1.00 34.44 305 THR A N 1
ATOM 2350 C CA . THR A 1 305 ? 63.645 3.634 16.094 1.00 34.44 305 THR A CA 1
ATOM 2351 C C . THR A 1 305 ? 64.446 3.317 14.821 1.00 34.44 305 THR A C 1
ATOM 2353 O O . THR A 1 305 ? 65.120 2.299 14.756 1.00 34.44 305 THR A O 1
ATOM 2356 N N . ARG A 1 306 ? 64.423 4.292 13.891 1.00 32.47 306 ARG A N 1
ATOM 2357 C CA . ARG A 1 306 ? 65.419 4.706 12.865 1.00 32.47 306 ARG A CA 1
ATOM 2358 C C . ARG A 1 306 ? 66.590 3.767 12.516 1.00 32.47 306 ARG A C 1
ATOM 2360 O O . ARG A 1 306 ? 67.457 3.518 13.350 1.00 32.47 306 ARG A O 1
ATOM 2367 N N . SER A 1 307 ? 66.768 3.545 11.214 1.00 37.44 307 SER A N 1
ATOM 2368 C CA . SER A 1 307 ? 67.899 4.050 10.403 1.00 37.44 307 SER A CA 1
ATOM 2369 C C . SER A 1 307 ? 67.465 4.155 8.946 1.00 37.44 307 SER A C 1
ATOM 2371 O O . SER A 1 307 ? 66.654 3.296 8.539 1.00 37.44 307 SER A O 1
#

Radius of gyration: 25.3 Å; chains: 1; bounding box: 90×52×56 Å

Sequence (307 aa):
MLWPHADATADQLAELRDAERPLLVVLDYAETRSGQLAALVRAAADHPGSSPLKLLLLARTDGDWWRQARTESRLAEDYLAAARTRLLAPLEDDPARRSAHYRAALRALAAALPSINQAAPLGRSSERELTDEAYGNALTLHMTALADLLDSAGPDGQRPEEVEDRLLGHERRHWHRNAALRVPALSRATLETALAAAHLTTVADREEADRLWRLLPALADQPRDQRDRVTAWLAALYPPEPTAGRPWGALQPDRLAERHAGHELSANPALADRLLADPGPGWPRTCSPSTAGPPRTPRSATAWTRS

Secondary structure (DSSP, 8-state):
-B---TT--HHHHHGGGG--S-EEEEETTGGG-HHHHHHHHHHHHS--SSS-EEEEE--S--SHHHHHHHHSSHHHHHHHTTPPP-PPPPS---HHHHHHHHHHHHHHHHHH-TTS-TTSHHHHHTT----SGGGGSHHHHHHHHHHHHHHTTS------SSHHHHHHHHHHHHHHHHHHHH-TTS-HHHHHHHHHHHHH---SSHHHHHHHHHTSHHHHTS-HHHHHHHHHHHHHHSPPPTTS--S----SSHHHHHHHHHHHHHH-THHHHHHHHS--TTS---------PPPPPP---------

pLDDT: mean 82.7, std 17.08, range [30.77, 96.62]

Organism: NCBI:txid1348663